Protein AF-A0A8T3YML8-F1 (afdb_monomer)

Organism: NCBI:txid3101447

Sequence (295 aa):
MAIRQKHDAGEDTPKGIPEPSWQNTAQKESSPKIMLALVSLLALTVLVQAFNFTEQGQINSQLERQWGLFSPNGGGGVTGAIDMSGWTENDKMNYEMHGVIPAQAAGSTVNPGANASSAVAGFIDVSPKGIPRIYGAELGVSFDDVSPSDPRKADETIALLSQFDKENSGKFIELEGEKLQRYIKISSQISCEYCCGAESIIFPNGQAACGCAHSYSMRGLAKYLLDRHAGEFTDDQILEEMGKWKTLYFPGALSQKAQVLKGKGIELNYINLASNKYRGIEKGAVGGGAMVGGC

Mean predicted aligned error: 15.61 Å

Foldseek 3Di:
DDDDDDDDDDDDDDDDDDDDPPPDPPPPPDPVVVVVVVVVVVVVVVVVVVVVVVVVVVVVVVVVVVVVVDDDDDDDDDDDDQDCVPPDPVQVVCCVQFVDHDPVSVPPDDPVPDPPPDPVVLLPPQADFFADPPCRVVLVHTSVQQAPVHLPSNQVLLVSLLLCPDPPNVNHFDDDDPLLVLLLVLQLFFDPCSPPNRLGCADSNSHGPDDFSLSSNLSSQSRCCSVPPVVPDDSVRNSQVSLNSVCSQFVFVLSLLQVLCVVVVHDDGSSSSRGSVCPCSSPVPRTGDDTRYGD

pLDDT: mean 80.4, std 19.81, range [34.41, 98.81]

Secondary structure (DSSP, 8-state):
----PPPP----PPP-PPP------------HHHHHHHHHHHHHHHHHHHHHHHHHHHHHHHHHHHHTT---------------TT--HHHHHHHHHH-PPPTTGGGS---TT-----GGGGTTTT---S--TTHHHHHT--GGG-BTTBHHHHHHHHHHHHTTT-GGGS------HHHHHHHHHHHTTB-BTTTT-BSSSB-TTS-BS---HHHHHHHHHHHHHHHH-TTT--HHHHHHHHHHHHHHHSHHHHHHHHHHHHHTT----HHHHHBGGGTTTTTT-----PPPS--

Solvent-accessible surface area (backbone atoms only — not comparable to full-atom values): 17768 Å² total; per-residue (Å²): 141,82,87,82,82,82,82,84,87,79,87,80,78,82,77,82,80,79,82,83,85,74,88,76,78,73,82,74,77,75,54,69,69,57,55,53,53,52,53,52,54,53,53,51,52,51,51,54,54,51,51,58,54,52,57,55,53,51,56,54,54,56,51,54,63,70,56,72,79,73,79,79,92,78,92,78,91,79,93,74,81,83,86,60,88,87,53,52,73,66,42,51,50,43,26,76,75,50,36,49,80,50,76,77,67,78,66,67,78,74,65,95,82,66,85,76,74,61,82,66,78,54,52,69,83,71,51,60,71,52,60,48,91,73,61,13,75,78,73,72,46,44,44,69,43,39,34,84,90,38,40,68,49,18,34,51,53,37,53,58,35,18,25,22,54,36,80,87,56,86,53,45,57,87,67,57,73,70,52,33,53,51,47,35,63,41,40,52,38,31,45,31,67,90,80,79,56,40,72,20,45,28,42,95,85,56,47,74,57,53,89,47,48,65,43,32,16,48,52,4,43,54,42,48,44,46,72,77,33,51,91,78,43,53,67,67,54,51,39,29,53,50,14,42,54,48,32,43,36,34,36,36,59,44,36,48,37,49,53,49,36,52,76,68,72,41,78,89,46,41,46,57,69,37,22,44,93,52,62,70,68,38,67,91,60,91,79,44,46,66,68,37,43,60,129

Radius of gyration: 28.99 Å; Cα contacts (8 Å, |Δi|>4): 318; chains: 1; bounding box: 73×39×117 Å

Structure (mmCIF, N/CA/C/O backbone):
data_AF-A0A8T3YML8-F1
#
_entry.id   AF-A0A8T3YML8-F1
#
loop_
_atom_site.group_PDB
_atom_site.id
_atom_site.type_symbol
_atom_site.label_atom_id
_atom_site.label_alt_id
_atom_site.label_comp_id
_atom_site.label_asym_id
_atom_site.label_entity_id
_atom_site.label_seq_id
_atom_site.pdbx_PDB_ins_code
_atom_site.Cartn_x
_atom_site.Cartn_y
_atom_site.Cartn_z
_atom_site.occupancy
_atom_site.B_iso_or_equiv
_atom_site.auth_seq_id
_atom_site.auth_comp_id
_atom_site.auth_asym_id
_atom_site.auth_atom_id
_atom_site.pdbx_PDB_model_num
ATOM 1 N N . MET A 1 1 ? -4.081 14.520 78.704 1.00 46.28 1 MET A N 1
ATOM 2 C CA . MET A 1 1 ? -5.496 14.731 78.328 1.00 46.28 1 MET A CA 1
ATOM 3 C C . MET A 1 1 ? -5.568 14.805 76.812 1.00 46.28 1 MET A C 1
ATOM 5 O O . MET A 1 1 ? -5.128 15.796 76.254 1.00 46.28 1 MET A O 1
ATOM 9 N N . ALA A 1 2 ? -6.031 13.744 76.154 1.00 46.16 2 ALA A N 1
ATOM 10 C CA . ALA A 1 2 ? -6.257 13.714 74.710 1.00 46.16 2 ALA A CA 1
ATOM 11 C C . ALA A 1 2 ? -7.668 13.162 74.481 1.00 46.16 2 ALA A C 1
ATOM 13 O O . ALA A 1 2 ? -7.991 12.065 74.938 1.00 46.16 2 ALA A O 1
ATOM 14 N N . ILE A 1 3 ? -8.521 13.989 73.881 1.00 51.09 3 ILE A N 1
ATOM 15 C CA . ILE A 1 3 ? -9.953 13.750 73.703 1.00 51.09 3 ILE A CA 1
ATOM 16 C C . ILE A 1 3 ? -10.145 12.941 72.419 1.00 51.09 3 ILE A C 1
ATOM 18 O O . ILE A 1 3 ? -9.736 13.353 71.338 1.00 51.09 3 ILE A O 1
ATOM 22 N N . ARG A 1 4 ? -10.752 11.763 72.568 1.00 50.91 4 ARG A N 1
ATOM 23 C CA . ARG A 1 4 ? -11.071 10.802 71.510 1.00 50.91 4 ARG A CA 1
ATOM 24 C C . ARG A 1 4 ? -12.450 11.151 70.942 1.00 50.91 4 ARG A C 1
ATOM 26 O O . ARG A 1 4 ? -13.452 10.886 71.600 1.00 50.91 4 ARG A O 1
ATOM 33 N N . GLN A 1 5 ? -12.508 11.751 69.753 1.00 59.75 5 GLN A N 1
ATOM 34 C CA . GLN A 1 5 ? -13.762 11.930 69.013 1.00 59.75 5 GLN A CA 1
ATOM 35 C C . GLN A 1 5 ? -14.144 10.619 68.315 1.00 59.75 5 GLN A C 1
ATOM 37 O O . GLN A 1 5 ? -13.368 10.061 67.541 1.00 59.75 5 GLN A O 1
ATOM 42 N N . LYS A 1 6 ? -15.337 10.112 68.640 1.00 58.41 6 LYS A N 1
ATOM 43 C CA . LYS A 1 6 ? -16.024 9.042 67.914 1.00 58.41 6 LYS A CA 1
ATOM 44 C C . LYS A 1 6 ? -16.785 9.682 66.752 1.00 58.41 6 LYS A C 1
ATOM 46 O O . LYS A 1 6 ? -17.520 10.638 66.979 1.00 58.41 6 LYS A O 1
ATOM 51 N N . HIS A 1 7 ? -16.592 9.164 65.545 1.00 56.25 7 HIS A N 1
ATOM 52 C CA . HIS A 1 7 ? -17.449 9.443 64.399 1.00 56.25 7 HIS A CA 1
ATOM 53 C C . HIS A 1 7 ? -18.433 8.284 64.257 1.00 56.25 7 HIS A C 1
ATOM 55 O O . HIS A 1 7 ? -18.016 7.139 64.076 1.00 56.25 7 HIS A O 1
ATOM 61 N N . ASP A 1 8 ? -19.717 8.601 64.391 1.00 59.94 8 ASP A N 1
ATOM 62 C CA . ASP A 1 8 ? -20.827 7.679 64.193 1.00 59.94 8 ASP A CA 1
ATOM 63 C C . ASP A 1 8 ? -21.078 7.477 62.692 1.00 59.94 8 ASP A C 1
ATOM 65 O O . ASP A 1 8 ? -21.135 8.431 61.913 1.00 59.94 8 ASP A O 1
ATOM 69 N N . ALA A 1 9 ? -21.199 6.210 62.300 1.00 53.09 9 ALA A N 1
ATOM 70 C CA . ALA A 1 9 ? -21.585 5.776 60.968 1.00 53.09 9 ALA A CA 1
ATOM 71 C C . ALA A 1 9 ? -23.114 5.850 60.836 1.00 53.09 9 ALA A C 1
ATOM 73 O O . ALA A 1 9 ? -23.832 5.105 61.500 1.00 53.09 9 ALA A O 1
ATOM 74 N N . GLY A 1 10 ? -23.601 6.759 59.990 1.00 53.53 10 GLY A N 1
ATOM 75 C CA . GLY A 1 10 ? -24.982 6.769 59.516 1.00 53.53 10 GLY A CA 1
ATOM 76 C C . GLY A 1 10 ? -25.084 5.974 58.217 1.00 53.53 10 GLY A C 1
ATOM 77 O O . GLY A 1 10 ? -24.555 6.398 57.192 1.00 53.53 10 GLY A O 1
ATOM 78 N N . GLU A 1 11 ? -25.735 4.814 58.273 1.00 53.62 11 GLU A N 1
ATOM 79 C CA . GLU A 1 11 ? -26.178 4.057 57.101 1.00 53.62 11 GLU A CA 1
ATOM 80 C C . GLU A 1 11 ? -27.409 4.742 56.491 1.00 53.62 11 GLU A C 1
ATOM 82 O O . GLU A 1 11 ? -28.534 4.554 56.953 1.00 53.62 11 GLU A O 1
ATOM 87 N N . ASP A 1 12 ? -27.199 5.533 55.439 1.00 61.38 12 ASP A N 1
ATOM 88 C CA . ASP A 1 12 ? -28.271 5.985 54.552 1.00 61.38 12 ASP A CA 1
ATOM 89 C C . ASP A 1 12 ? -28.479 4.938 53.449 1.00 61.38 12 ASP A C 1
ATOM 91 O O . ASP A 1 12 ? -27.741 4.865 52.465 1.00 61.38 12 ASP A O 1
ATOM 95 N N . THR A 1 13 ? -29.502 4.099 53.609 1.00 63.56 13 THR A N 1
ATOM 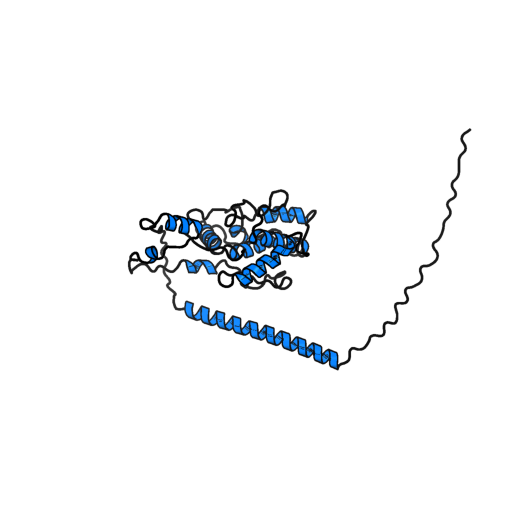96 C CA . THR A 1 13 ? -29.992 3.229 52.535 1.00 63.56 13 THR A CA 1
ATOM 97 C C . THR A 1 13 ? -30.670 4.073 51.445 1.00 63.56 13 THR A C 1
ATOM 99 O O . THR A 1 13 ? -31.651 4.764 51.749 1.00 63.56 13 THR A O 1
ATOM 102 N N . PRO A 1 14 ? -30.224 4.018 50.175 1.00 63.16 14 PRO A N 1
ATOM 103 C CA . PRO A 1 14 ? -30.856 4.763 49.095 1.00 63.16 14 PRO A CA 1
ATOM 104 C C . PRO A 1 14 ? -32.240 4.185 48.773 1.00 63.16 14 PRO A C 1
ATOM 106 O O . PRO A 1 14 ? -32.405 2.995 48.502 1.00 63.16 14 PRO A O 1
ATOM 109 N N . LYS A 1 15 ? -33.250 5.061 48.816 1.00 61.41 15 LYS A N 1
ATOM 110 C CA . LYS A 1 15 ? -34.633 4.771 48.426 1.00 61.41 15 LYS A CA 1
ATOM 111 C C . LYS A 1 15 ? -34.704 4.363 46.950 1.00 61.41 15 LYS A C 1
ATOM 113 O O . LYS A 1 15 ? -34.008 4.924 46.109 1.00 61.41 15 LYS A O 1
ATOM 118 N N . GLY A 1 16 ? -35.575 3.387 46.694 1.00 56.53 16 GLY A N 1
ATOM 119 C CA . GLY A 1 16 ? -35.767 2.660 45.442 1.00 56.53 16 GLY A CA 1
ATOM 120 C C . GLY A 1 16 ? -35.738 3.493 44.161 1.00 56.53 16 GLY A C 1
ATOM 121 O O . GLY A 1 16 ? -36.376 4.539 44.045 1.00 56.53 16 GLY A O 1
ATOM 122 N N . ILE A 1 17 ? -35.018 2.949 43.184 1.00 65.50 17 ILE A N 1
ATOM 123 C CA . ILE A 1 17 ? -35.015 3.381 41.790 1.00 65.50 17 ILE A CA 1
ATOM 124 C C . ILE A 1 17 ? -36.379 2.995 41.185 1.00 65.50 17 ILE A C 1
ATOM 126 O O . ILE A 1 17 ? -36.759 1.827 41.288 1.00 65.50 17 ILE A O 1
ATOM 130 N N . PRO A 1 18 ? -37.135 3.931 40.585 1.00 65.38 18 PRO A N 1
ATOM 131 C CA . PRO A 1 18 ? -38.387 3.607 39.910 1.00 65.38 18 PRO A CA 1
ATOM 132 C C . PRO A 1 18 ? -38.126 2.704 38.698 1.00 65.38 18 PRO A C 1
ATOM 134 O O . PRO A 1 18 ? -37.216 2.961 37.907 1.00 65.38 18 PRO A O 1
ATOM 137 N N . GLU A 1 19 ? -38.926 1.645 38.559 1.00 62.88 19 GLU A N 1
ATOM 138 C CA . GLU A 1 19 ? -38.855 0.735 37.416 1.00 62.88 19 GLU A CA 1
ATOM 139 C C . GLU A 1 19 ? -39.087 1.482 36.088 1.00 62.88 19 GLU A C 1
ATOM 141 O O . GLU A 1 19 ? -39.994 2.316 35.990 1.00 62.88 19 GLU A O 1
ATOM 146 N N . PRO A 1 20 ? -38.296 1.188 35.044 1.00 60.66 20 PRO A N 1
ATOM 147 C CA . PRO A 1 20 ? -38.436 1.838 33.752 1.00 60.66 20 PRO A CA 1
ATOM 148 C C . PRO A 1 20 ? -39.651 1.289 32.980 1.00 60.66 20 PRO A C 1
ATOM 150 O O . PRO A 1 20 ? -39.686 0.136 32.550 1.00 60.66 20 PRO A O 1
ATOM 153 N N . SER A 1 21 ? -40.645 2.150 32.760 1.00 61.44 21 SER A N 1
ATOM 154 C CA . SER A 1 21 ? -41.906 1.877 32.058 1.00 61.44 21 SER A CA 1
ATOM 155 C C . SER A 1 21 ? -41.770 1.842 30.524 1.00 61.44 21 SER A C 1
ATOM 157 O O . SER A 1 21 ? -42.447 2.577 29.808 1.00 61.44 21 SER A O 1
ATOM 159 N N . TRP A 1 22 ? -40.918 0.964 29.985 1.00 57.50 22 TRP A N 1
ATOM 160 C CA . TRP A 1 22 ? -40.744 0.803 28.525 1.00 57.50 22 TRP A CA 1
ATOM 161 C C . TRP A 1 22 ? -41.545 -0.346 27.901 1.00 57.50 22 TRP A C 1
ATOM 163 O O . TRP A 1 22 ? -41.367 -0.664 26.727 1.00 57.50 22 TRP A O 1
ATOM 173 N N . GLN A 1 23 ? -42.462 -0.968 28.637 1.00 55.75 23 GLN A N 1
ATOM 174 C CA . GLN A 1 23 ? -43.404 -1.919 28.051 1.00 55.75 23 GLN A CA 1
ATOM 175 C C . GLN A 1 23 ? -44.624 -1.150 27.545 1.00 55.75 23 GLN A C 1
ATOM 177 O O . GLN A 1 23 ? -45.521 -0.888 28.335 1.00 55.75 23 GLN A O 1
ATOM 182 N N . ASN A 1 24 ? -44.603 -0.712 26.277 1.00 58.41 24 ASN A N 1
ATOM 183 C CA . ASN A 1 24 ? -45.770 -0.510 25.387 1.00 58.41 24 ASN A CA 1
ATOM 184 C C . ASN A 1 24 ? -45.424 0.351 24.154 1.00 58.41 24 ASN A C 1
ATOM 186 O O . ASN A 1 24 ? -46.172 1.249 23.767 1.00 58.41 24 ASN A O 1
ATOM 190 N N . THR A 1 25 ? -44.311 0.084 23.471 1.00 62.16 25 THR A N 1
ATOM 191 C CA . THR A 1 25 ? -44.188 0.487 22.064 1.00 62.16 25 THR A CA 1
ATOM 192 C C . THR A 1 25 ? -44.882 -0.570 21.217 1.00 62.16 25 THR A C 1
ATOM 194 O O . THR A 1 25 ? -44.307 -1.596 20.862 1.00 62.16 25 THR A O 1
ATOM 197 N N . ALA A 1 26 ? -46.166 -0.330 20.944 1.00 58.19 26 ALA A N 1
ATOM 198 C CA . ALA A 1 26 ? -46.958 -1.105 20.002 1.00 58.19 26 ALA A CA 1
ATOM 199 C C . ALA A 1 26 ? -46.146 -1.330 18.717 1.00 58.19 26 ALA A C 1
ATOM 201 O O . ALA A 1 26 ? -45.753 -0.369 18.049 1.00 58.19 26 ALA A O 1
ATOM 202 N N . GLN A 1 27 ? -45.869 -2.598 18.400 1.00 58.81 27 GLN A N 1
ATOM 203 C CA . GLN A 1 27 ? -45.257 -2.990 17.139 1.00 58.81 27 GLN A CA 1
ATOM 204 C C . GLN A 1 27 ? -46.173 -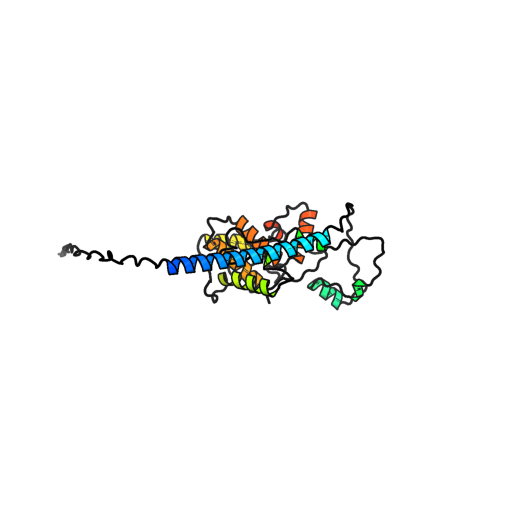2.513 16.016 1.00 58.81 27 GLN A C 1
ATOM 206 O O . GLN A 1 27 ? -47.224 -3.089 15.747 1.00 58.81 27 GLN A O 1
ATOM 211 N N . LYS A 1 28 ? -45.799 -1.394 15.397 1.00 64.31 28 LYS A N 1
ATOM 212 C CA . LYS A 1 28 ? -46.485 -0.850 14.236 1.00 64.31 28 LYS A CA 1
ATOM 213 C C . LYS A 1 28 ? -46.216 -1.813 13.089 1.00 64.31 28 LYS A C 1
ATOM 215 O O . LYS A 1 28 ? -45.158 -1.742 12.468 1.00 64.31 28 LYS A O 1
ATOM 220 N N . GLU A 1 29 ? -47.143 -2.742 12.872 1.00 68.25 29 GLU A N 1
ATOM 221 C CA . GLU A 1 29 ? -47.089 -3.697 11.771 1.00 68.25 29 GLU A CA 1
ATOM 222 C C . GLU A 1 29 ? -46.838 -2.927 10.473 1.00 68.25 29 GLU A C 1
ATOM 224 O O . GLU A 1 29 ? -47.630 -2.082 10.040 1.00 68.25 29 GLU A O 1
ATOM 229 N N . SER A 1 30 ? -45.665 -3.149 9.887 1.00 69.69 30 SER A N 1
ATOM 230 C CA . SER A 1 30 ? -45.297 -2.535 8.623 1.00 69.69 30 SER A CA 1
ATOM 231 C C . SER A 1 30 ? -46.286 -3.007 7.561 1.00 69.69 30 SER A C 1
ATOM 233 O O . SER A 1 30 ? -46.433 -4.209 7.342 1.00 69.69 30 SER A O 1
ATOM 235 N N . SER A 1 31 ? -46.961 -2.061 6.907 1.00 80.12 31 SER A N 1
ATOM 236 C CA . SER A 1 31 ? -47.961 -2.360 5.881 1.00 80.12 31 SER A CA 1
ATOM 237 C C . SER A 1 31 ? -47.371 -3.297 4.818 1.00 80.12 31 SER A C 1
ATOM 239 O O . SER A 1 31 ? -46.262 -3.031 4.342 1.00 80.12 31 SER A O 1
ATOM 241 N N . PRO A 1 32 ? -48.096 -4.343 4.375 1.00 86.50 32 PRO A N 1
ATOM 242 C CA . PRO A 1 32 ? -47.604 -5.291 3.370 1.00 86.50 32 PRO A CA 1
ATOM 243 C C . PRO A 1 32 ? -47.172 -4.606 2.063 1.00 86.50 32 PRO A C 1
ATOM 245 O O . PRO A 1 32 ? -46.310 -5.112 1.350 1.00 86.50 32 PRO A O 1
ATOM 248 N N . LYS A 1 33 ? -47.695 -3.404 1.777 1.00 86.44 33 LYS A N 1
ATOM 249 C CA . LYS A 1 33 ? -47.279 -2.579 0.634 1.00 86.44 33 LYS A CA 1
ATOM 250 C C . LYS A 1 33 ? -45.844 -2.050 0.761 1.00 86.44 33 LYS A C 1
ATOM 252 O O . LYS A 1 33 ? -45.144 -1.963 -0.241 1.00 86.44 33 LYS A O 1
ATOM 257 N N . ILE A 1 34 ? -45.402 -1.719 1.977 1.00 86.06 34 ILE A N 1
ATOM 258 C CA . ILE A 1 34 ? -44.042 -1.221 2.243 1.00 86.06 34 ILE A CA 1
ATOM 259 C C . ILE A 1 34 ? -43.034 -2.365 2.105 1.00 86.06 34 ILE A C 1
ATOM 261 O O . ILE A 1 34 ? -42.009 -2.197 1.452 1.00 86.06 34 ILE A O 1
ATOM 265 N N . MET A 1 35 ? -43.361 -3.548 2.633 1.00 83.31 35 MET A N 1
ATOM 266 C CA . MET A 1 35 ? -42.539 -4.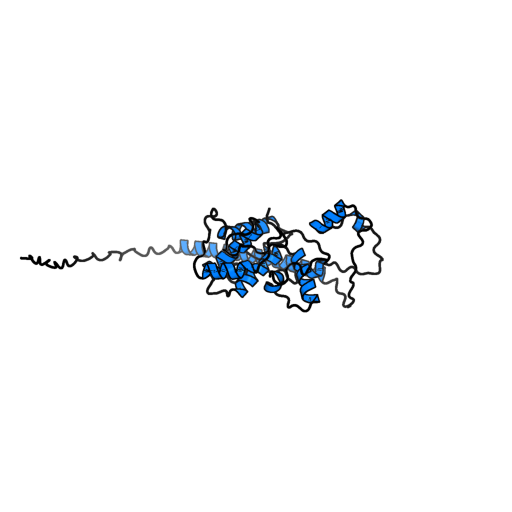750 2.451 1.00 83.31 35 MET A CA 1
ATOM 267 C C . MET A 1 35 ? -42.377 -5.114 0.969 1.00 83.31 35 MET A C 1
ATOM 269 O O . MET A 1 35 ? -41.262 -5.363 0.520 1.00 83.31 35 MET A O 1
ATOM 273 N N . LEU A 1 36 ? -43.459 -5.071 0.182 1.00 91.81 36 LEU A N 1
ATOM 274 C CA . LEU A 1 36 ? -43.395 -5.378 -1.251 1.00 91.81 36 LEU A CA 1
ATOM 275 C C . LEU A 1 36 ? -42.507 -4.385 -2.024 1.00 91.81 36 LEU A C 1
ATOM 277 O O . LEU A 1 36 ? -41.750 -4.787 -2.910 1.00 91.81 36 LEU A O 1
ATOM 281 N N . ALA A 1 37 ? -42.569 -3.096 -1.674 1.00 91.31 37 ALA A N 1
ATOM 282 C CA . ALA A 1 37 ? -41.738 -2.061 -2.283 1.00 91.31 37 ALA A CA 1
ATOM 283 C C . ALA A 1 37 ? -40.248 -2.252 -1.955 1.00 91.31 37 ALA A C 1
ATOM 285 O O . ALA A 1 37 ? -39.409 -2.148 -2.848 1.00 91.31 37 ALA A O 1
ATOM 286 N N . LEU A 1 38 ? -39.921 -2.596 -0.704 1.00 89.00 38 LEU A N 1
ATOM 287 C CA . LEU A 1 38 ? -38.541 -2.857 -0.285 1.00 89.00 38 LEU A CA 1
ATOM 288 C C . LEU A 1 38 ? -37.959 -4.102 -0.964 1.00 89.00 38 LEU A C 1
ATOM 290 O O . LEU A 1 38 ? -36.839 -4.050 -1.465 1.00 89.00 38 LEU A O 1
ATOM 294 N N . VAL A 1 39 ? -38.731 -5.189 -1.059 1.00 93.19 39 VAL A N 1
ATOM 295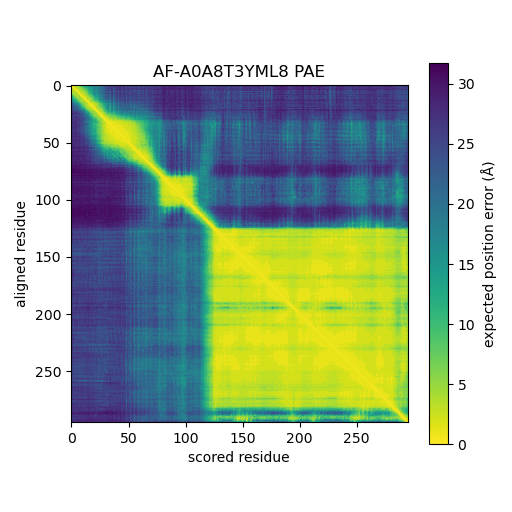 C CA . VAL A 1 39 ? -38.306 -6.410 -1.767 1.00 93.19 39 VAL A CA 1
ATOM 296 C C . VAL A 1 39 ? -38.082 -6.134 -3.256 1.00 93.19 39 VAL A C 1
ATOM 298 O O . VAL A 1 39 ? -37.089 -6.586 -3.821 1.00 93.19 39 VAL A O 1
ATOM 301 N N . SER A 1 40 ? -38.960 -5.346 -3.884 1.00 93.31 40 SER A N 1
ATOM 302 C CA . SER A 1 40 ? -38.825 -4.983 -5.302 1.00 93.31 40 SER A CA 1
ATOM 303 C C . SER A 1 40 ? -37.580 -4.132 -5.559 1.00 93.31 40 SER A C 1
ATOM 305 O O . SER A 1 40 ? -36.865 -4.368 -6.531 1.00 93.31 40 SER A O 1
ATOM 307 N N . LEU A 1 41 ? -37.285 -3.174 -4.673 1.00 93.75 41 LEU A N 1
ATOM 308 C CA . LEU A 1 41 ? -36.091 -2.334 -4.773 1.00 93.75 41 LEU A CA 1
ATOM 309 C C . LEU A 1 41 ? -34.811 -3.170 -4.639 1.00 93.75 41 LEU A C 1
ATOM 311 O O . LEU A 1 41 ? -33.883 -3.005 -5.427 1.00 93.75 41 LEU A O 1
ATOM 315 N N . LEU A 1 42 ? -34.791 -4.105 -3.686 1.00 92.75 42 LEU A N 1
ATOM 316 C CA . LEU A 1 42 ? -33.638 -4.964 -3.425 1.00 92.75 42 LEU A CA 1
ATOM 317 C C . LEU A 1 42 ? -33.384 -5.952 -4.578 1.00 92.75 42 LEU A C 1
ATOM 319 O O . LEU A 1 42 ? -32.240 -6.176 -4.974 1.00 92.75 42 LEU A O 1
ATOM 323 N N . ALA A 1 43 ? -34.449 -6.486 -5.186 1.00 94.12 43 ALA A N 1
ATOM 324 C CA . ALA A 1 43 ? -34.343 -7.303 -6.393 1.00 94.12 43 ALA A CA 1
ATOM 325 C C . ALA A 1 43 ? -33.770 -6.504 -7.576 1.00 94.12 43 ALA A C 1
ATOM 327 O O . ALA A 1 43 ? -32.921 -7.011 -8.310 1.00 94.12 43 ALA A O 1
ATOM 328 N N . LEU A 1 44 ? -34.177 -5.238 -7.732 1.00 93.56 44 LEU A N 1
ATOM 329 C CA . LEU A 1 44 ? -33.657 -4.368 -8.787 1.00 93.56 44 LEU A CA 1
ATOM 330 C C . LEU A 1 44 ? -32.156 -4.093 -8.608 1.00 93.56 44 LEU A C 1
ATOM 332 O O . LEU A 1 44 ? -31.405 -4.149 -9.579 1.00 93.56 44 LEU A O 1
ATOM 336 N N . THR A 1 45 ? -31.699 -3.852 -7.374 1.00 86.88 45 THR A N 1
ATOM 337 C CA . THR A 1 45 ? -30.272 -3.620 -7.099 1.00 86.88 45 THR A CA 1
ATOM 338 C C . THR A 1 45 ? -29.417 -4.852 -7.388 1.00 86.88 45 THR A C 1
ATOM 340 O O . THR A 1 45 ? -28.348 -4.719 -7.981 1.00 86.88 45 THR A O 1
ATOM 343 N N . VAL A 1 46 ? -29.907 -6.053 -7.054 1.00 89.75 46 VAL A N 1
ATOM 344 C CA . VAL A 1 46 ? -29.205 -7.312 -7.360 1.00 89.75 46 VAL A CA 1
ATOM 345 C C . VAL A 1 46 ? -29.118 -7.539 -8.871 1.00 89.75 46 VAL A C 1
ATOM 347 O O . VAL A 1 46 ? -28.069 -7.943 -9.368 1.00 89.75 46 VAL A O 1
ATOM 350 N N . LEU A 1 47 ? -30.178 -7.225 -9.625 1.00 87.69 47 LEU A N 1
ATOM 351 C CA . LEU A 1 47 ? -30.170 -7.338 -11.088 1.00 87.69 47 LEU A CA 1
ATOM 352 C C . LEU A 1 47 ? -29.173 -6.375 -11.748 1.00 87.69 47 LEU A C 1
ATOM 354 O O . LEU A 1 47 ? -28.469 -6.777 -12.672 1.00 87.69 47 LEU A O 1
ATOM 358 N N . VAL A 1 48 ? -29.057 -5.137 -11.257 1.00 88.81 48 VAL A N 1
ATOM 359 C CA . VAL A 1 48 ? -28.064 -4.168 -11.759 1.00 88.81 48 VAL A CA 1
ATOM 360 C C . VAL A 1 48 ? -26.633 -4.630 -11.458 1.00 88.81 48 VAL A C 1
ATOM 362 O O . VAL A 1 48 ? -25.767 -4.559 -12.330 1.00 88.81 48 VAL A O 1
ATOM 365 N N . GLN A 1 49 ? -26.378 -5.155 -10.256 1.00 78.25 49 GLN A N 1
ATOM 366 C CA . GLN A 1 49 ? -25.068 -5.710 -9.897 1.00 78.25 49 GLN A CA 1
ATOM 367 C C . GLN A 1 49 ? -24.710 -6.937 -10.748 1.00 78.25 49 GLN A C 1
ATOM 369 O O . GLN A 1 49 ? -23.580 -7.038 -11.224 1.00 78.25 49 GLN A O 1
ATOM 374 N N . ALA A 1 50 ? -25.672 -7.832 -10.996 1.00 77.25 50 ALA A N 1
ATOM 375 C CA . ALA A 1 50 ? -25.474 -9.001 -11.847 1.00 77.25 50 ALA A CA 1
ATOM 376 C C . ALA A 1 50 ? -25.166 -8.611 -13.302 1.00 77.25 50 ALA A C 1
ATOM 378 O O . ALA A 1 50 ? -24.253 -9.180 -13.897 1.00 77.25 50 ALA A O 1
ATOM 379 N N . PHE A 1 51 ? -25.868 -7.609 -13.849 1.00 80.44 51 PHE A N 1
ATOM 380 C CA . PHE A 1 51 ? -25.635 -7.123 -15.211 1.00 80.44 51 PHE A CA 1
ATOM 381 C C . PHE A 1 51 ? -24.219 -6.547 -15.386 1.00 80.44 51 PHE A C 1
ATOM 383 O O . PHE A 1 51 ? -23.510 -6.943 -16.314 1.00 80.44 51 PHE A O 1
ATOM 390 N N . ASN A 1 52 ? -23.769 -5.707 -14.443 1.00 68.19 52 ASN A N 1
ATOM 391 C CA . ASN A 1 52 ? -22.408 -5.153 -14.444 1.00 68.19 52 ASN A CA 1
ATOM 392 C C . ASN A 1 52 ? -21.325 -6.247 -14.385 1.00 68.19 52 ASN A C 1
ATOM 394 O O . ASN A 1 52 ? -20.274 -6.111 -15.010 1.00 68.19 52 ASN A O 1
ATOM 398 N N . PHE A 1 53 ? -21.580 -7.353 -13.678 1.00 67.62 53 PHE A N 1
ATOM 399 C CA . PHE A 1 53 ? -20.638 -8.471 -13.587 1.00 67.62 53 PHE A CA 1
ATOM 400 C C . PHE A 1 53 ? -20.536 -9.261 -14.906 1.00 67.62 53 PHE A C 1
ATOM 402 O O . PHE A 1 53 ? -19.448 -9.686 -15.302 1.00 67.62 53 PHE A O 1
ATOM 409 N N . THR A 1 54 ? -21.650 -9.427 -15.630 1.00 66.94 54 THR A N 1
ATOM 410 C CA . THR A 1 54 ? -21.661 -10.116 -16.934 1.00 66.94 54 THR A CA 1
ATOM 411 C C . THR A 1 54 ? -20.967 -9.340 -18.052 1.00 66.94 54 THR A C 1
ATOM 413 O O . THR A 1 54 ? -20.280 -9.967 -18.861 1.00 66.94 54 THR A O 1
ATOM 416 N N . GLU A 1 55 ? -21.075 -8.006 -18.100 1.00 60.69 55 GLU A N 1
ATOM 417 C CA . GLU A 1 55 ? -20.358 -7.219 -19.119 1.00 60.69 55 GLU A CA 1
ATOM 418 C C . GLU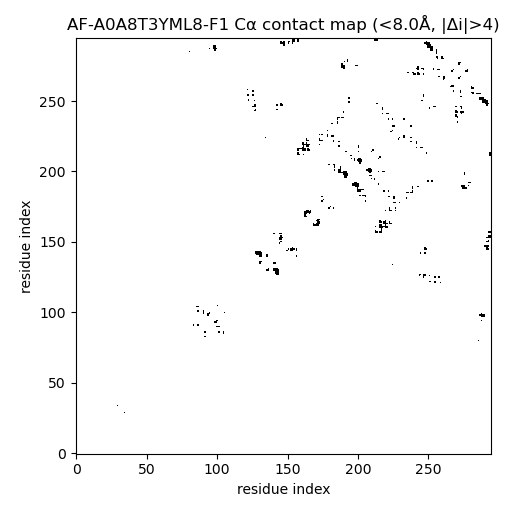 A 1 55 ? -18.836 -7.257 -18.910 1.00 60.69 55 GLU A C 1
ATOM 420 O O . GLU A 1 55 ? -18.086 -7.438 -19.872 1.00 60.69 55 GLU A O 1
ATOM 425 N N . GLN A 1 56 ? -18.359 -7.204 -17.660 1.00 54.94 56 GLN A N 1
ATOM 426 C CA . GLN A 1 56 ? -16.923 -7.323 -17.376 1.00 54.94 56 GLN A CA 1
ATOM 427 C C . GLN A 1 56 ? -16.357 -8.706 -17.739 1.00 54.94 56 GLN A C 1
ATOM 429 O O . GLN A 1 56 ? -15.248 -8.804 -18.271 1.00 54.94 56 GLN A O 1
ATOM 434 N N . GLY A 1 57 ? -17.130 -9.779 -17.537 1.00 53.12 57 GLY A N 1
ATOM 435 C CA . GLY A 1 57 ? -16.728 -11.131 -17.937 1.00 53.12 57 GLY A CA 1
ATOM 436 C C . GLY A 1 57 ? -16.560 -11.299 -19.454 1.00 53.12 57 GLY A C 1
ATOM 437 O O . GLY A 1 57 ? -15.640 -11.984 -19.908 1.00 53.12 57 GLY A O 1
ATOM 438 N N . GLN A 1 58 ? -17.405 -10.644 -20.259 1.00 56.91 58 GLN A N 1
ATOM 439 C CA . GLN A 1 58 ? -17.316 -10.730 -21.720 1.00 56.91 58 GLN A CA 1
ATOM 440 C C . GLN A 1 58 ? -16.116 -9.958 -22.282 1.00 56.91 58 GLN A C 1
ATOM 442 O O . GLN A 1 58 ? -15.434 -10.487 -23.165 1.00 56.91 58 GLN A O 1
ATOM 447 N N . ILE A 1 59 ? -15.803 -8.779 -21.730 1.00 55.75 59 ILE A N 1
ATOM 448 C CA . ILE A 1 59 ? -14.625 -7.982 -22.117 1.00 55.75 59 ILE A CA 1
ATOM 449 C C . ILE A 1 59 ? -13.330 -8.764 -21.853 1.00 55.75 59 ILE A C 1
ATOM 451 O O . ILE A 1 59 ? -12.479 -8.859 -22.740 1.00 55.75 59 ILE A O 1
ATOM 455 N N . ASN A 1 60 ? -13.216 -9.423 -20.695 1.00 47.19 60 ASN A N 1
ATOM 456 C CA . ASN A 1 60 ? -12.041 -10.236 -20.365 1.00 47.19 60 ASN A CA 1
ATOM 457 C C . ASN A 1 60 ? -11.882 -11.445 -21.302 1.00 47.19 60 ASN A C 1
ATOM 459 O O . ASN A 1 60 ? -10.779 -11.734 -21.762 1.00 47.19 60 ASN A O 1
ATOM 463 N N . SER A 1 61 ? -12.986 -12.102 -21.676 1.00 50.28 61 SER A N 1
ATOM 464 C CA . SER A 1 61 ? -12.938 -13.264 -22.576 1.00 50.28 61 SER A CA 1
ATOM 465 C C . SER A 1 61 ? -12.562 -12.921 -24.027 1.00 50.28 61 SER A C 1
ATOM 467 O O . SER A 1 61 ? -11.971 -13.749 -24.724 1.00 50.28 61 SER A O 1
ATOM 469 N N . GLN A 1 62 ? -12.889 -11.714 -24.508 1.00 48.81 62 GLN A N 1
ATOM 470 C CA . GLN A 1 62 ? -12.453 -11.258 -25.833 1.00 48.81 62 GLN A CA 1
ATOM 471 C C . GLN A 1 62 ? -10.985 -10.834 -25.834 1.00 48.81 62 GLN A C 1
ATOM 473 O O . GLN A 1 62 ? -10.287 -11.090 -26.817 1.00 48.81 62 GLN A O 1
ATOM 478 N N . LEU A 1 63 ? -10.505 -10.283 -24.715 1.00 48.22 63 LEU A N 1
ATOM 479 C CA . LEU A 1 63 ? -9.092 -9.993 -24.521 1.00 48.22 63 LEU A CA 1
ATOM 480 C C . LEU A 1 63 ? -8.277 -11.296 -24.562 1.00 48.22 63 LEU A C 1
ATOM 482 O O . LEU A 1 63 ? -7.376 -11.416 -25.382 1.00 48.22 63 LEU A O 1
ATOM 486 N N . GLU A 1 64 ? -8.655 -12.331 -23.805 1.00 48.94 64 GLU A N 1
ATOM 487 C CA . GLU A 1 64 ? -7.942 -13.623 -23.799 1.00 48.94 64 GLU A CA 1
ATOM 488 C C . GLU A 1 64 ? -7.896 -14.313 -25.178 1.00 48.94 64 GLU A C 1
ATOM 490 O O . GLU A 1 64 ? -6.885 -14.921 -25.542 1.00 48.94 64 GLU A O 1
ATOM 495 N N . ARG A 1 65 ? -8.944 -14.172 -26.002 1.00 48.19 65 ARG A N 1
ATOM 496 C CA . ARG A 1 65 ? -8.973 -14.743 -27.363 1.00 48.19 65 ARG A CA 1
ATOM 497 C C . ARG A 1 65 ? -8.047 -14.036 -28.351 1.00 48.19 65 ARG A C 1
ATOM 499 O O . ARG A 1 65 ? -7.596 -14.681 -29.294 1.00 48.19 65 ARG A O 1
ATOM 506 N N . GLN A 1 66 ? -7.729 -12.757 -28.149 1.00 43.69 66 GLN A N 1
ATOM 507 C CA . GLN A 1 66 ? -6.718 -12.073 -28.963 1.00 43.69 66 GLN A CA 1
ATOM 508 C C . GLN A 1 66 ? -5.282 -12.494 -28.605 1.00 43.69 66 GLN A C 1
ATOM 510 O O . GLN A 1 66 ? -4.404 -12.416 -29.462 1.00 43.69 66 GLN A O 1
ATOM 515 N N . TRP A 1 67 ? -5.041 -13.002 -27.391 1.00 40.84 67 TRP A N 1
ATOM 516 C CA . TRP A 1 67 ? -3.706 -13.412 -26.932 1.00 40.84 67 TRP A CA 1
ATOM 517 C C . TRP A 1 67 ? -3.366 -14.889 -27.204 1.00 40.84 67 TRP A C 1
ATOM 519 O O . TRP A 1 67 ? -2.191 -15.232 -27.327 1.00 40.84 67 TRP A O 1
ATOM 529 N N . GLY A 1 68 ? -4.362 -15.762 -27.395 1.00 36.06 68 GLY A N 1
ATOM 530 C CA . GLY A 1 68 ? -4.162 -17.196 -27.677 1.00 36.06 68 GLY A CA 1
ATOM 531 C C . GLY A 1 68 ? -3.516 -17.548 -29.031 1.00 36.06 68 GLY A C 1
ATOM 532 O O . GLY A 1 68 ? -3.271 -18.722 -29.297 1.00 36.06 68 GLY A O 1
ATOM 533 N N . LEU A 1 69 ? -3.228 -16.564 -29.890 1.00 36.41 69 LEU A N 1
ATOM 534 C CA . LEU A 1 69 ? -2.580 -16.754 -31.198 1.00 36.41 69 LEU A CA 1
ATOM 535 C C . LEU A 1 69 ? -1.04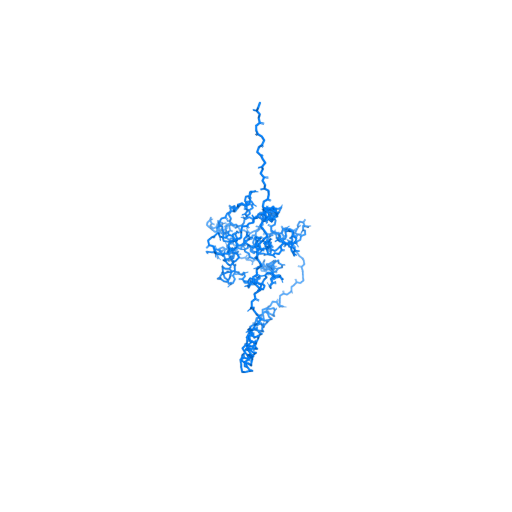5 -16.629 -31.168 1.00 36.41 69 LEU A C 1
ATOM 537 O O . LEU A 1 69 ? -0.402 -16.858 -32.191 1.00 36.41 69 LEU A O 1
ATOM 541 N N . PHE A 1 70 ? -0.443 -16.330 -30.013 1.00 38.78 70 PHE A N 1
ATOM 542 C CA . PHE A 1 70 ? 1.010 -16.204 -29.863 1.00 38.78 70 PHE A CA 1
ATOM 543 C C . PHE A 1 70 ? 1.537 -17.159 -28.793 1.00 38.78 70 PHE A C 1
ATOM 545 O O . PHE A 1 70 ? 1.881 -16.759 -27.685 1.00 38.78 70 PHE A O 1
ATOM 552 N N . SER A 1 71 ? 1.623 -18.443 -29.131 1.00 43.69 71 SER A N 1
ATOM 553 C CA . SER A 1 71 ? 2.417 -19.395 -28.356 1.00 43.69 71 SER A CA 1
ATOM 554 C C . SER A 1 71 ? 3.614 -19.849 -29.183 1.00 43.69 71 SER A C 1
ATOM 556 O O . SER A 1 71 ? 3.423 -20.455 -30.240 1.00 43.69 71 SER A O 1
ATOM 558 N N . PRO A 1 72 ? 4.845 -19.610 -28.702 1.00 47.72 72 PRO A N 1
ATOM 559 C CA . PRO A 1 72 ? 5.944 -20.478 -29.062 1.00 47.72 72 PRO A CA 1
ATOM 560 C C . PRO A 1 72 ? 6.612 -21.051 -27.813 1.00 47.72 72 PRO A C 1
ATOM 562 O O . PRO A 1 72 ? 7.187 -20.367 -26.970 1.00 47.72 72 PRO A O 1
ATOM 565 N N . ASN A 1 73 ? 6.549 -22.371 -27.758 1.00 42.94 73 ASN A N 1
ATOM 566 C CA . ASN A 1 73 ? 7.453 -23.236 -27.031 1.00 42.94 73 ASN A CA 1
ATOM 567 C C . ASN A 1 73 ? 8.889 -23.023 -27.564 1.00 42.94 73 ASN A C 1
ATOM 569 O O . ASN A 1 73 ? 9.117 -23.186 -28.762 1.00 42.94 73 ASN A O 1
ATOM 573 N N . GLY A 1 74 ? 9.852 -22.659 -26.710 1.00 36.38 74 GLY A N 1
ATOM 574 C CA . GLY A 1 74 ? 11.260 -22.546 -27.112 1.00 36.38 74 GLY A CA 1
ATOM 575 C C . GLY A 1 74 ? 12.127 -21.780 -26.115 1.00 36.38 74 GLY A C 1
ATOM 576 O O . GLY A 1 74 ? 12.117 -20.555 -26.086 1.00 36.38 74 GLY A O 1
ATOM 577 N N . GLY A 1 75 ? 12.888 -22.507 -25.294 1.00 37.41 75 GLY A N 1
ATOM 578 C CA . GLY A 1 75 ? 13.844 -21.937 -24.346 1.00 37.41 75 GLY A CA 1
ATOM 579 C C . GLY A 1 75 ? 15.080 -21.339 -25.026 1.00 37.41 75 GLY A C 1
ATOM 580 O O . GLY A 1 75 ? 15.686 -21.962 -25.894 1.00 37.41 75 GLY A O 1
ATOM 581 N N . GLY A 1 76 ? 15.479 -20.149 -24.580 1.00 34.41 76 GLY A N 1
ATOM 582 C CA . GLY A 1 76 ? 16.733 -19.495 -24.950 1.00 34.41 76 GLY A CA 1
ATOM 583 C C . GLY A 1 76 ? 16.883 -18.176 -24.196 1.00 34.41 76 GLY A C 1
ATOM 584 O O . GLY A 1 76 ? 16.208 -17.203 -24.511 1.00 34.41 76 GLY A O 1
ATOM 585 N N . GLY A 1 77 ? 17.724 -18.156 -23.160 1.00 42.25 77 GLY A N 1
ATOM 586 C CA . GLY A 1 77 ? 18.011 -16.951 -22.381 1.00 42.25 77 GLY A CA 1
ATOM 587 C C . GLY A 1 77 ? 18.825 -15.945 -23.193 1.00 42.25 77 GLY A C 1
ATOM 588 O O . GLY A 1 77 ? 19.894 -16.285 -23.696 1.00 42.25 77 GLY A O 1
ATOM 589 N N . VAL A 1 78 ? 18.335 -14.708 -23.299 1.00 38.50 78 VAL A N 1
ATOM 590 C CA . VAL A 1 78 ? 19.046 -13.591 -23.933 1.00 38.50 78 VAL A CA 1
ATOM 591 C C . VAL A 1 78 ? 19.220 -12.478 -22.903 1.00 38.50 78 VAL A C 1
ATOM 593 O O . VAL A 1 78 ? 18.270 -11.798 -22.531 1.00 38.50 78 VAL A O 1
ATOM 596 N N . THR A 1 79 ? 20.451 -12.299 -22.434 1.00 42.44 79 THR A N 1
ATOM 597 C CA . THR A 1 79 ? 20.898 -11.137 -21.658 1.00 42.44 79 THR A CA 1
ATOM 598 C C . THR A 1 79 ? 21.496 -10.120 -22.632 1.00 42.44 79 THR A C 1
ATOM 600 O O . THR A 1 79 ? 22.683 -10.193 -22.943 1.00 42.44 79 THR A O 1
ATOM 603 N N . GLY A 1 80 ? 20.682 -9.213 -23.173 1.00 52.50 80 GLY A N 1
ATOM 604 C CA . GLY A 1 80 ? 21.144 -8.128 -24.045 1.00 52.50 80 GLY A CA 1
ATOM 605 C C . GLY A 1 80 ? 20.908 -6.773 -23.388 1.00 52.50 80 GLY A C 1
ATOM 606 O O . GLY A 1 80 ? 19.762 -6.418 -23.129 1.00 52.50 80 GLY A O 1
ATOM 607 N N . ALA A 1 81 ? 21.975 -6.025 -23.103 1.00 61.28 81 ALA A N 1
ATOM 608 C CA . ALA A 1 81 ? 21.869 -4.627 -22.693 1.00 61.28 81 ALA A CA 1
ATOM 609 C C . ALA A 1 81 ? 21.368 -3.769 -23.871 1.00 61.28 81 ALA A C 1
ATOM 611 O O . ALA A 1 81 ? 21.749 -4.014 -25.016 1.00 61.28 81 ALA A O 1
ATOM 612 N N . ILE A 1 82 ? 20.517 -2.777 -23.594 1.00 73.31 82 ILE A N 1
ATOM 613 C CA . ILE A 1 82 ? 20.017 -1.836 -24.608 1.00 73.31 82 ILE A CA 1
ATOM 614 C C . ILE A 1 82 ? 21.170 -0.933 -25.057 1.00 73.31 82 ILE A C 1
ATOM 616 O O . ILE A 1 82 ? 21.834 -0.310 -24.228 1.00 73.31 82 ILE A O 1
ATOM 620 N N . ASP A 1 83 ? 21.402 -0.855 -26.368 1.00 81.69 83 ASP A N 1
ATOM 621 C CA . ASP A 1 83 ? 22.378 0.062 -26.955 1.00 81.69 83 ASP A CA 1
ATOM 622 C C . ASP A 1 83 ? 21.849 1.506 -26.912 1.00 81.69 83 ASP A C 1
ATOM 624 O O . ASP A 1 83 ? 20.919 1.875 -27.631 1.00 81.69 83 ASP A O 1
ATOM 628 N N . MET A 1 84 ? 22.449 2.321 -26.042 1.00 86.19 84 MET A N 1
ATOM 629 C CA . MET A 1 84 ? 22.127 3.742 -25.857 1.00 86.19 84 MET A CA 1
ATOM 630 C C . MET A 1 84 ? 23.117 4.672 -26.575 1.00 86.19 84 MET A C 1
ATOM 632 O O . MET A 1 84 ? 23.116 5.881 -26.337 1.00 86.19 84 MET A O 1
ATOM 636 N N . SER A 1 85 ? 23.992 4.141 -27.437 1.00 85.50 85 SER A N 1
ATOM 637 C CA . SER A 1 85 ? 25.045 4.929 -28.094 1.00 85.50 85 SER A CA 1
ATOM 638 C C . SER A 1 85 ? 24.504 6.045 -29.001 1.00 85.50 85 SER A C 1
ATOM 640 O O . SER A 1 85 ? 25.184 7.051 -29.195 1.00 85.50 85 SER A O 1
ATOM 642 N N . GLY A 1 86 ? 23.266 5.919 -29.493 1.00 84.94 86 GLY A N 1
ATOM 643 C CA . GLY A 1 86 ? 22.582 6.931 -30.311 1.00 84.94 86 GLY A CA 1
ATOM 644 C C . GLY A 1 86 ? 21.642 7.873 -29.551 1.00 84.94 86 GLY A C 1
ATOM 645 O O . GLY A 1 86 ? 20.915 8.637 -30.181 1.00 84.94 86 GLY A O 1
ATOM 646 N N . TRP A 1 87 ? 21.584 7.789 -28.222 1.00 91.12 87 TRP A N 1
ATOM 647 C CA . TRP A 1 87 ? 20.605 8.528 -27.426 1.00 91.12 87 TRP A CA 1
ATOM 648 C C . TRP A 1 87 ? 21.160 9.878 -26.995 1.00 91.12 87 TRP A C 1
ATOM 650 O O . TRP A 1 87 ? 22.337 9.994 -26.638 1.00 91.12 87 TRP A O 1
ATOM 660 N N . THR A 1 88 ? 20.303 10.900 -26.981 1.00 92.56 88 THR A N 1
ATOM 661 C CA . THR A 1 88 ? 20.672 12.174 -26.359 1.00 92.56 88 THR A CA 1
ATOM 662 C C . THR A 1 88 ? 20.808 11.989 -24.846 1.00 92.56 88 THR A C 1
ATOM 664 O O . THR A 1 88 ? 20.218 11.077 -24.269 1.00 92.56 88 THR A O 1
ATOM 667 N N . GLU A 1 89 ? 21.551 12.865 -24.168 1.00 85.94 89 GLU A N 1
ATOM 668 C CA . GLU A 1 89 ? 21.631 12.825 -22.697 1.00 85.94 89 GLU A CA 1
ATOM 669 C C . GLU A 1 89 ? 20.250 12.974 -22.044 1.00 85.94 89 GLU A C 1
ATOM 671 O O . GLU A 1 89 ? 19.968 12.343 -21.031 1.00 85.94 89 GLU A O 1
ATOM 676 N N . ASN A 1 90 ? 19.344 13.734 -22.669 1.00 81.56 90 ASN A N 1
ATOM 677 C CA . ASN A 1 90 ? 17.966 13.838 -22.201 1.00 81.56 90 ASN A CA 1
ATOM 678 C C . ASN A 1 90 ? 17.196 12.519 -22.359 1.00 81.56 90 ASN A C 1
ATOM 680 O O . ASN A 1 90 ? 16.407 12.183 -21.488 1.00 81.56 90 ASN A O 1
ATOM 684 N N . ASP A 1 91 ? 17.439 11.750 -23.421 1.00 86.06 91 ASP A N 1
ATOM 685 C CA . ASP A 1 91 ? 16.817 10.434 -23.602 1.00 86.06 91 ASP A CA 1
ATOM 686 C C . ASP A 1 91 ? 17.347 9.411 -22.600 1.00 86.06 91 ASP A C 1
ATOM 688 O O . ASP A 1 91 ? 16.571 8.633 -22.054 1.00 86.06 91 ASP A O 1
ATOM 692 N N . LYS A 1 92 ? 18.657 9.435 -22.324 1.00 84.25 92 LYS A N 1
ATOM 693 C CA . LYS A 1 92 ? 19.273 8.584 -21.298 1.00 84.25 92 LYS A CA 1
ATOM 694 C C . LYS A 1 92 ? 18.719 8.918 -19.919 1.00 84.25 92 LYS A C 1
ATOM 696 O O . LYS A 1 92 ? 18.241 8.019 -19.242 1.00 84.25 92 LYS A O 1
ATOM 701 N N . MET A 1 93 ? 18.669 10.199 -19.544 1.00 73.38 93 MET A N 1
ATOM 702 C CA . MET A 1 93 ? 18.065 10.622 -18.275 1.00 73.38 93 MET A CA 1
ATOM 703 C C . MET A 1 93 ? 16.571 10.296 -18.206 1.00 73.38 93 MET A C 1
ATOM 705 O O . MET A 1 93 ? 16.099 9.815 -17.182 1.00 73.38 93 MET A O 1
ATOM 709 N N . ASN A 1 94 ? 15.808 10.530 -19.278 1.00 73.69 94 ASN A N 1
ATOM 710 C CA . ASN A 1 94 ? 14.379 10.218 -19.318 1.00 73.69 94 ASN A CA 1
ATOM 711 C C . ASN A 1 94 ? 14.137 8.706 -19.210 1.00 73.69 94 ASN A C 1
ATOM 713 O O . ASN A 1 94 ? 13.195 8.263 -18.562 1.00 73.69 94 ASN A O 1
ATOM 717 N N . TYR A 1 95 ? 15.014 7.892 -19.784 1.00 77.81 95 TYR A N 1
ATOM 718 C CA . TYR A 1 95 ? 14.970 6.449 -19.625 1.00 77.81 95 TYR A CA 1
ATOM 719 C C . TYR A 1 95 ? 15.391 5.987 -18.228 1.00 77.81 95 TYR A C 1
ATOM 721 O O . TYR A 1 95 ? 14.723 5.144 -17.642 1.00 77.81 95 TYR A O 1
ATOM 729 N N . GLU A 1 96 ? 16.444 6.557 -17.654 1.00 71.12 96 GLU A N 1
ATOM 730 C CA . GLU A 1 96 ? 16.871 6.241 -16.288 1.00 71.12 96 GLU A CA 1
ATOM 731 C C . GLU A 1 96 ? 15.816 6.646 -15.247 1.00 71.12 96 GLU A C 1
ATOM 733 O O . GLU A 1 96 ? 15.622 5.938 -14.261 1.00 71.12 96 GLU A O 1
ATOM 738 N N . MET A 1 97 ? 15.101 7.751 -15.480 1.00 55.66 97 MET A N 1
ATOM 739 C CA . MET A 1 97 ? 14.095 8.285 -14.554 1.00 55.66 97 MET A CA 1
ATOM 740 C C . MET A 1 97 ? 12.683 7.737 -14.788 1.00 55.66 97 MET A C 1
ATOM 742 O O . MET A 1 97 ? 11.925 7.571 -13.834 1.00 55.66 97 MET A O 1
ATOM 746 N N . HIS A 1 98 ? 12.306 7.473 -16.040 1.00 62.53 98 HIS A N 1
ATOM 747 C CA . HIS A 1 98 ? 10.931 7.125 -16.423 1.00 62.53 98 HIS A CA 1
ATOM 748 C C . HIS A 1 98 ? 10.827 5.832 -17.242 1.00 62.53 98 HIS A C 1
ATOM 750 O O . HIS A 1 98 ? 9.723 5.333 -17.466 1.00 62.53 98 HIS A O 1
ATOM 756 N N . GLY A 1 99 ? 11.949 5.270 -17.697 1.00 69.69 99 GLY A N 1
ATOM 757 C CA . GLY A 1 99 ? 11.985 4.050 -18.502 1.00 69.69 99 GLY A CA 1
ATOM 758 C C . GLY A 1 99 ? 11.387 4.188 -19.900 1.00 69.69 99 GLY A C 1
ATOM 759 O O . GLY A 1 99 ? 11.001 3.190 -20.509 1.00 69.69 99 GLY A O 1
ATOM 760 N N . VAL A 1 100 ? 11.281 5.418 -20.408 1.00 72.06 100 VAL A N 1
ATOM 761 C CA . VAL A 1 100 ? 10.732 5.713 -21.734 1.00 72.06 100 VAL A CA 1
ATOM 762 C C . VAL A 1 100 ? 11.845 5.623 -22.775 1.00 72.06 100 VAL A C 1
ATOM 764 O O . VAL A 1 100 ? 12.832 6.347 -22.702 1.00 72.06 100 VAL A O 1
ATOM 767 N N . ILE A 1 101 ? 11.678 4.739 -23.760 1.00 79.75 101 ILE A N 1
ATOM 768 C CA . ILE A 1 101 ? 12.580 4.628 -24.914 1.00 79.75 101 ILE A CA 1
ATOM 769 C C . ILE A 1 101 ? 12.203 5.728 -25.920 1.00 79.75 101 ILE A C 1
ATOM 771 O O . ILE A 1 101 ? 11.028 5.822 -26.289 1.00 79.75 101 ILE A O 1
ATOM 775 N N . PRO A 1 102 ? 13.144 6.566 -26.388 1.00 79.12 102 PRO A N 1
ATOM 776 C CA . PRO A 1 102 ? 12.822 7.645 -27.312 1.00 79.12 102 PRO A CA 1
ATOM 777 C C . PRO A 1 102 ? 12.403 7.090 -28.681 1.00 79.12 102 PRO A C 1
ATOM 779 O O . PRO A 1 102 ? 12.939 6.088 -29.156 1.00 79.12 102 PRO A O 1
ATOM 782 N N . ALA A 1 103 ? 11.470 7.763 -29.359 1.00 75.50 103 ALA A N 1
ATOM 783 C CA . ALA A 1 103 ? 10.907 7.298 -30.635 1.00 75.50 103 ALA A CA 1
ATOM 784 C C . ALA A 1 103 ? 11.973 7.049 -31.722 1.00 75.50 103 ALA A C 1
ATOM 786 O O . ALA A 1 103 ? 11.837 6.140 -32.536 1.00 75.50 103 ALA A O 1
ATOM 787 N N . GLN A 1 104 ? 13.068 7.812 -31.697 1.00 74.38 104 GLN A N 1
ATOM 788 C CA . GLN A 1 104 ? 14.209 7.639 -32.601 1.00 74.38 104 GLN A CA 1
ATOM 789 C C . GLN A 1 104 ? 15.001 6.342 -32.359 1.00 74.38 104 GLN A C 1
ATOM 791 O O . GLN A 1 104 ? 15.566 5.788 -33.298 1.00 74.38 104 GLN A O 1
ATOM 796 N N . ALA A 1 105 ? 14.993 5.808 -31.134 1.00 68.75 105 ALA A N 1
ATOM 797 C CA . ALA A 1 105 ? 15.636 4.537 -30.804 1.00 68.75 105 ALA A CA 1
ATOM 798 C C . ALA A 1 105 ? 14.789 3.315 -31.182 1.00 68.75 105 ALA A C 1
ATOM 800 O O . ALA A 1 105 ? 15.331 2.226 -31.350 1.00 68.75 105 ALA A O 1
ATOM 801 N N . ALA A 1 106 ? 13.480 3.490 -31.382 1.00 63.12 106 ALA A N 1
ATOM 802 C CA . ALA A 1 106 ? 12.594 2.428 -31.856 1.00 63.12 106 ALA A CA 1
ATOM 803 C C . ALA A 1 106 ? 12.805 2.080 -33.348 1.00 63.12 106 ALA A C 1
ATOM 805 O O . ALA A 1 106 ? 12.255 1.090 -33.827 1.00 63.12 106 ALA A O 1
ATOM 806 N N . GLY A 1 107 ? 13.593 2.879 -34.084 1.00 51.50 107 GLY A N 1
ATOM 807 C CA . GLY A 1 107 ? 13.831 2.725 -35.524 1.00 51.50 107 GLY A CA 1
ATOM 808 C C . GLY A 1 107 ? 15.175 2.104 -35.927 1.00 51.50 107 GLY A C 1
ATOM 809 O O . GLY A 1 107 ? 15.372 1.833 -37.112 1.00 51.50 107 GLY A O 1
ATOM 810 N N . SER A 1 108 ? 16.100 1.860 -34.992 1.00 47.59 108 SER A N 1
ATOM 811 C CA . SER A 1 108 ? 17.400 1.250 -35.315 1.00 47.59 108 SER A CA 1
ATOM 812 C C . SER A 1 108 ? 17.248 -0.253 -35.550 1.00 47.59 108 SER A C 1
ATOM 814 O O . SER A 1 108 ? 17.260 -1.043 -34.612 1.00 47.59 108 SER A O 1
ATOM 816 N N . THR A 1 109 ? 17.068 -0.616 -36.825 1.00 45.06 109 THR A N 1
ATOM 817 C CA . THR A 1 109 ? 17.330 -1.928 -37.451 1.00 45.06 109 THR A CA 1
ATOM 818 C C . THR A 1 109 ? 17.432 -3.105 -36.481 1.00 45.06 109 THR A C 1
ATOM 820 O O . THR A 1 109 ? 18.515 -3.609 -36.181 1.00 45.06 109 THR A O 1
ATOM 823 N N . VAL A 1 110 ? 16.272 -3.579 -36.031 1.00 42.34 110 VAL A N 1
ATOM 824 C CA . VAL A 1 110 ? 16.153 -4.890 -35.401 1.00 42.34 110 VAL A CA 1
ATOM 825 C C . VAL A 1 110 ? 16.393 -5.932 -36.491 1.00 42.34 110 VAL A C 1
ATOM 827 O O . VAL A 1 110 ? 15.678 -5.992 -37.491 1.00 42.34 110 VAL A O 1
ATOM 830 N N . ASN A 1 111 ? 17.443 -6.725 -36.317 1.00 42.12 111 ASN A N 1
ATOM 831 C CA . ASN A 1 111 ? 17.766 -7.869 -37.160 1.00 42.12 111 ASN A CA 1
ATOM 832 C C . ASN A 1 111 ? 16.528 -8.804 -37.215 1.00 42.12 111 ASN A C 1
ATOM 834 O O . ASN A 1 111 ? 16.076 -9.230 -36.148 1.00 42.12 111 ASN A O 1
ATOM 838 N N . PRO A 1 112 ? 15.956 -9.147 -38.388 1.00 37.84 112 PRO A N 1
ATOM 839 C CA . PRO A 1 112 ? 14.644 -9.810 -38.499 1.00 37.84 112 PRO A CA 1
ATOM 840 C C . PRO A 1 112 ? 14.616 -11.296 -38.071 1.00 37.84 112 PRO A C 1
ATOM 842 O O . PRO A 1 112 ? 13.744 -12.049 -38.489 1.00 37.84 112 PRO A O 1
ATOM 845 N N . GLY A 1 113 ? 15.555 -11.737 -37.229 1.00 39.00 113 GLY A N 1
ATOM 846 C CA . GLY A 1 113 ? 15.659 -13.112 -36.727 1.00 39.00 113 GLY A CA 1
ATOM 847 C C . GLY A 1 113 ? 15.507 -13.273 -35.212 1.00 39.00 113 GLY A C 1
ATOM 848 O O . GLY A 1 113 ? 15.526 -14.401 -34.727 1.00 39.00 113 GLY A O 1
ATOM 849 N N . ALA A 1 114 ? 15.359 -12.187 -34.449 1.00 41.00 114 ALA A N 1
ATOM 850 C CA . ALA A 1 114 ? 15.157 -12.257 -33.005 1.00 41.00 114 ALA A CA 1
ATOM 851 C C . ALA A 1 114 ? 13.713 -11.873 -32.676 1.00 41.00 114 ALA A C 1
ATOM 853 O O . ALA A 1 114 ? 13.355 -10.697 -32.685 1.00 41.00 114 ALA A O 1
ATOM 854 N N . ASN A 1 115 ? 12.881 -12.877 -32.391 1.00 44.16 115 ASN A N 1
ATOM 855 C CA . ASN A 1 115 ? 11.556 -12.685 -31.809 1.00 44.16 115 ASN A CA 1
ATOM 856 C C . ASN A 1 115 ? 11.706 -12.000 -30.443 1.00 44.16 115 ASN A C 1
ATOM 858 O O . ASN A 1 115 ? 11.823 -12.664 -29.411 1.00 44.16 115 ASN A O 1
ATOM 862 N N . ALA A 1 116 ? 11.702 -10.667 -30.444 1.00 45.34 116 ALA A N 1
ATOM 863 C CA . ALA A 1 116 ? 11.504 -9.842 -29.266 1.00 45.34 116 ALA A CA 1
ATOM 864 C C . ALA A 1 116 ? 10.062 -10.048 -28.790 1.00 45.34 116 ALA A C 1
ATOM 866 O O . ALA A 1 116 ? 9.153 -9.268 -29.070 1.00 45.34 116 ALA A O 1
ATOM 867 N N . SER A 1 117 ? 9.858 -11.165 -28.098 1.00 42.38 117 SER A N 1
ATOM 868 C CA . SER A 1 117 ? 8.672 -11.403 -27.295 1.00 42.38 117 SER A CA 1
ATOM 869 C C . SER A 1 117 ? 8.708 -10.356 -26.193 1.00 42.38 117 SER A C 1
ATOM 871 O O . SER A 1 117 ? 9.551 -10.392 -25.300 1.00 42.38 117 SER A O 1
ATOM 873 N N . SER A 1 118 ? 7.858 -9.354 -26.372 1.00 43.06 118 SER A N 1
ATOM 874 C CA . SER A 1 118 ? 7.706 -8.175 -25.538 1.00 43.06 118 SER A CA 1
ATOM 875 C C . SER A 1 118 ? 7.804 -8.510 -24.045 1.00 43.06 118 SER A C 1
ATOM 877 O O . SER A 1 118 ? 7.082 -9.375 -23.546 1.00 43.06 118 SER A O 1
ATOM 879 N N . ALA A 1 119 ? 8.650 -7.779 -23.315 1.00 46.25 119 ALA A N 1
ATOM 880 C CA . ALA A 1 119 ? 8.819 -7.858 -21.857 1.00 46.25 119 ALA A CA 1
ATOM 881 C C . ALA A 1 119 ? 7.521 -7.593 -21.050 1.00 46.25 119 ALA A C 1
ATOM 883 O O . ALA A 1 119 ? 7.521 -7.628 -19.822 1.00 46.25 119 ALA A O 1
ATOM 884 N N . VAL A 1 120 ? 6.398 -7.370 -21.734 1.00 44.16 120 VAL A N 1
ATOM 885 C CA . VAL A 1 120 ? 5.048 -7.238 -21.179 1.00 44.16 120 VAL A CA 1
ATOM 886 C C . VAL A 1 120 ? 4.510 -8.569 -20.625 1.00 44.16 120 VAL A C 1
ATOM 888 O O . VAL A 1 120 ? 3.677 -8.553 -19.722 1.00 44.16 120 VAL A O 1
ATOM 891 N N . ALA A 1 121 ? 5.030 -9.724 -21.064 1.00 39.94 121 ALA A N 1
ATOM 892 C CA . ALA A 1 121 ? 4.576 -11.039 -20.585 1.00 39.94 121 ALA A CA 1
ATOM 893 C C . ALA A 1 121 ? 4.879 -11.324 -19.093 1.00 39.94 121 ALA A C 1
ATOM 895 O O . ALA A 1 121 ? 4.358 -12.288 -18.541 1.00 39.94 121 ALA A O 1
ATOM 896 N N . GLY A 1 122 ? 5.691 -10.495 -18.421 1.00 48.03 122 GLY A N 1
ATOM 897 C CA . GLY A 1 122 ? 6.007 -10.642 -16.992 1.00 48.03 122 GLY A CA 1
ATOM 898 C C . GLY A 1 122 ? 5.162 -9.789 -16.037 1.00 48.03 122 GLY A C 1
ATOM 899 O O . GLY A 1 122 ? 5.213 -10.017 -14.834 1.00 48.03 122 GLY A O 1
ATOM 900 N N . PHE A 1 123 ? 4.396 -8.816 -16.545 1.00 50.56 123 PHE A N 1
ATOM 901 C CA . PHE A 1 123 ? 3.615 -7.885 -15.714 1.00 50.56 123 PHE A CA 1
ATOM 902 C C . PHE A 1 123 ? 2.397 -8.550 -15.056 1.00 50.56 123 PHE A C 1
ATOM 904 O O . PHE A 1 123 ? 1.991 -8.193 -13.952 1.00 50.56 123 PHE A O 1
ATOM 911 N N . ILE A 1 124 ? 1.803 -9.525 -15.749 1.00 54.31 124 ILE A N 1
ATOM 912 C CA . ILE A 1 124 ? 0.517 -10.125 -15.369 1.00 54.31 124 ILE A CA 1
ATOM 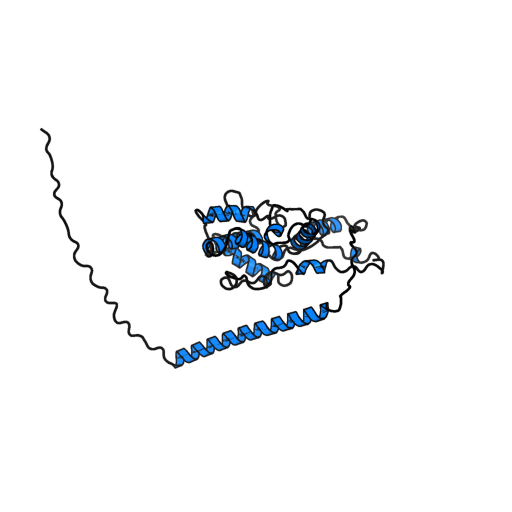913 C C . ILE A 1 124 ? 0.666 -11.136 -14.218 1.00 54.31 124 ILE A C 1
ATOM 915 O O . ILE A 1 124 ? -0.286 -11.327 -13.471 1.00 54.31 124 ILE A O 1
ATOM 919 N N . ASP A 1 125 ? 1.851 -11.720 -14.012 1.00 68.62 125 ASP A N 1
ATOM 920 C CA . ASP A 1 125 ? 2.032 -12.857 -13.089 1.00 68.62 125 ASP A CA 1
ATOM 921 C C . ASP A 1 125 ? 2.014 -12.466 -11.596 1.00 68.62 125 ASP A C 1
ATOM 923 O O . ASP A 1 125 ? 1.761 -13.300 -10.735 1.00 68.62 125 ASP A O 1
ATOM 927 N N . VAL A 1 126 ? 2.262 -11.192 -11.260 1.00 82.75 126 VAL A N 1
ATOM 928 C CA . VAL A 1 126 ? 2.353 -10.744 -9.852 1.00 82.75 126 VAL A CA 1
ATOM 929 C C . VAL A 1 126 ? 1.276 -9.747 -9.432 1.00 82.75 126 VAL A C 1
ATOM 931 O O . VAL A 1 126 ? 1.161 -9.446 -8.247 1.00 82.75 126 VAL A O 1
ATOM 934 N N . SER A 1 127 ? 0.468 -9.234 -10.362 1.00 89.62 127 SER A N 1
ATOM 935 C CA . SER A 1 127 ? -0.578 -8.257 -10.041 1.00 89.62 127 SER A CA 1
ATOM 936 C C . SER A 1 127 ? -1.762 -8.954 -9.353 1.00 89.62 127 SER A C 1
ATOM 938 O O . SER A 1 127 ? -2.393 -9.809 -9.978 1.00 89.62 127 SER A O 1
ATOM 940 N N . PRO A 1 128 ? -2.091 -8.612 -8.092 1.00 94.81 128 PRO A N 1
ATOM 941 C CA . PRO A 1 128 ? -3.258 -9.169 -7.417 1.00 94.81 128 PRO A CA 1
ATOM 942 C C . PRO A 1 128 ? -4.542 -8.743 -8.144 1.00 94.81 128 PRO A C 1
ATOM 944 O O . PRO A 1 128 ? -4.584 -7.689 -8.783 1.00 94.81 128 PRO A O 1
ATOM 947 N N . LYS A 1 129 ? -5.582 -9.576 -8.051 1.00 95.38 129 LYS A N 1
ATOM 948 C CA . LYS A 1 129 ? -6.871 -9.391 -8.734 1.00 95.38 129 LYS A CA 1
ATOM 949 C C . LYS A 1 129 ? -8.038 -9.595 -7.784 1.00 95.38 129 LYS A C 1
ATOM 951 O O . LYS A 1 129 ? -7.922 -10.333 -6.803 1.00 95.38 129 LYS A O 1
ATOM 956 N N . GLY A 1 130 ? -9.169 -8.986 -8.120 1.00 96.06 130 GLY A N 1
ATOM 957 C CA . GLY A 1 130 ? -10.417 -9.132 -7.392 1.00 96.06 130 GLY A CA 1
ATOM 958 C C . GLY A 1 130 ? -10.465 -8.370 -6.071 1.00 96.06 130 GLY A C 1
ATOM 959 O O . GLY A 1 130 ? -9.659 -7.489 -5.773 1.00 96.06 130 GLY A O 1
ATOM 960 N N . ILE A 1 131 ? -11.464 -8.728 -5.270 1.00 97.75 131 ILE A N 1
ATOM 961 C CA . ILE A 1 131 ? -11.798 -8.049 -4.019 1.00 97.75 131 ILE A CA 1
ATOM 962 C C . ILE A 1 131 ? -10.986 -8.671 -2.871 1.00 97.75 131 ILE A C 1
ATOM 964 O O . ILE A 1 131 ? -11.035 -9.894 -2.697 1.00 97.75 131 ILE A O 1
ATOM 968 N N . PRO A 1 132 ? -10.276 -7.872 -2.048 1.00 97.62 132 PRO A N 1
ATOM 969 C CA . PRO A 1 132 ? -9.635 -8.379 -0.841 1.00 97.62 132 PRO A CA 1
ATOM 970 C C . PRO A 1 132 ? -10.633 -9.099 0.073 1.00 97.62 132 PRO A C 1
ATOM 972 O O . PRO A 1 132 ? -11.695 -8.569 0.395 1.00 97.62 132 PRO A O 1
ATOM 975 N N . ARG A 1 133 ? -10.282 -10.313 0.510 1.00 92.19 133 ARG A N 1
ATOM 976 C CA . ARG A 1 133 ? -11.219 -11.284 1.107 1.00 92.19 133 ARG A CA 1
ATOM 977 C C . ARG A 1 133 ? -12.054 -10.752 2.280 1.00 92.19 133 ARG A C 1
ATOM 979 O O . ARG A 1 133 ? -13.203 -11.155 2.405 1.00 92.19 133 ARG A O 1
ATOM 986 N N . ILE A 1 134 ? -11.463 -9.941 3.157 1.00 94.31 134 ILE A N 1
ATOM 987 C CA . ILE A 1 134 ? -12.110 -9.473 4.395 1.00 94.31 134 ILE A CA 1
ATOM 988 C C . ILE A 1 134 ? -12.562 -8.021 4.220 1.00 94.31 134 ILE A C 1
ATOM 990 O O . ILE A 1 134 ? -13.749 -7.741 4.108 1.00 94.31 134 ILE A O 1
ATOM 994 N N . TYR A 1 135 ? -11.608 -7.106 4.076 1.00 97.81 135 TYR A N 1
ATOM 995 C CA . TYR A 1 135 ? -11.881 -5.669 4.070 1.00 97.81 135 TYR A CA 1
ATOM 996 C C . TYR A 1 135 ? -12.344 -5.113 2.716 1.00 97.81 135 TYR A C 1
ATOM 998 O O . TYR A 1 135 ? -12.804 -3.976 2.646 1.00 97.81 135 TYR A O 1
ATOM 1006 N N . GLY A 1 136 ? -12.206 -5.870 1.622 1.00 97.75 136 GLY A N 1
ATOM 1007 C CA . GLY A 1 136 ? -12.477 -5.365 0.276 1.00 97.75 136 GLY A CA 1
ATOM 1008 C C . GLY A 1 136 ? -13.932 -4.936 0.097 1.00 97.75 136 GLY A C 1
ATOM 1009 O O . GLY A 1 136 ? -14.206 -3.820 -0.336 1.00 97.75 136 GLY A O 1
ATOM 1010 N N . ALA A 1 137 ? -14.872 -5.789 0.513 1.00 97.19 137 ALA A N 1
ATOM 1011 C CA . ALA A 1 137 ? -16.301 -5.479 0.473 1.00 97.19 137 ALA A CA 1
ATOM 1012 C C . ALA A 1 137 ? -16.703 -4.394 1.489 1.00 97.19 137 ALA A C 1
ATOM 1014 O O . ALA A 1 137 ? -17.582 -3.586 1.204 1.00 97.19 137 ALA A O 1
ATOM 1015 N N . GLU A 1 138 ? -16.051 -4.357 2.653 1.00 97.94 138 GLU A N 1
ATOM 1016 C CA . GLU A 1 138 ? -16.334 -3.389 3.722 1.00 97.94 138 GLU A CA 1
ATOM 1017 C C . GLU A 1 138 ? -15.948 -1.964 3.328 1.00 97.94 138 GLU A C 1
ATOM 1019 O O . GLU A 1 138 ? -16.682 -1.011 3.592 1.00 97.94 138 GLU A O 1
ATOM 1024 N N . LEU A 1 139 ? -14.789 -1.825 2.683 1.00 97.94 139 LEU A N 1
ATOM 1025 C CA . LEU A 1 139 ? -14.279 -0.544 2.212 1.00 97.94 139 LEU A CA 1
ATOM 1026 C C . LEU A 1 139 ? -14.798 -0.190 0.815 1.00 97.94 139 LEU A C 1
ATOM 1028 O O . LEU A 1 139 ? -14.731 0.972 0.430 1.00 97.94 139 LEU A O 1
ATOM 1032 N N . GLY A 1 140 ? -15.322 -1.159 0.061 1.00 97.69 140 GLY A N 1
ATOM 1033 C CA . GLY A 1 140 ? -15.690 -0.964 -1.339 1.00 97.69 140 GLY A CA 1
ATOM 1034 C C . GLY A 1 140 ? -14.465 -0.781 -2.237 1.00 97.69 140 GLY A C 1
ATOM 1035 O O . GLY A 1 140 ? -14.475 0.085 -3.106 1.00 97.69 140 GLY A O 1
ATOM 1036 N N . VAL A 1 141 ? -13.409 -1.567 -2.003 1.00 97.62 141 VAL A N 1
ATOM 1037 C CA . VAL A 1 141 ? -12.162 -1.544 -2.785 1.00 97.62 141 VAL A CA 1
ATOM 1038 C C . VAL A 1 141 ? -11.916 -2.879 -3.478 1.00 97.62 141 VAL A C 1
ATOM 1040 O O . VAL A 1 141 ? -12.151 -3.947 -2.909 1.00 97.62 141 VAL A O 1
ATOM 1043 N N . SER A 1 142 ? -11.378 -2.817 -4.691 1.00 98.31 142 SER A N 1
ATOM 1044 C CA . SER A 1 142 ? -10.861 -3.958 -5.444 1.00 98.31 142 SER A CA 1
ATOM 1045 C C . SER A 1 142 ? -9.402 -3.726 -5.829 1.00 98.31 142 SER A C 1
ATOM 1047 O O . SER A 1 142 ? -8.986 -2.595 -6.083 1.00 98.31 142 SER A O 1
ATOM 1049 N N . PHE A 1 143 ? -8.617 -4.797 -5.939 1.00 97.88 143 PHE A N 1
ATOM 1050 C CA . PHE A 1 143 ? -7.287 -4.717 -6.547 1.00 97.88 143 PHE A CA 1
ATOM 1051 C C . PHE A 1 143 ? -7.359 -4.272 -8.015 1.00 97.88 143 PHE A C 1
ATOM 1053 O O . PHE A 1 143 ? -6.447 -3.614 -8.508 1.00 97.88 143 PHE A O 1
ATOM 1060 N N . ASP A 1 144 ? -8.469 -4.566 -8.694 1.00 96.88 144 ASP A N 1
ATOM 1061 C CA . ASP A 1 144 ? -8.695 -4.167 -10.087 1.00 96.88 144 ASP A CA 1
ATOM 1062 C C . ASP A 1 144 ? -8.966 -2.661 -10.250 1.00 96.88 144 ASP A C 1
ATOM 1064 O O . ASP A 1 144 ? -8.942 -2.149 -11.369 1.00 96.88 144 ASP A O 1
ATOM 1068 N N . ASP A 1 145 ? -9.197 -1.936 -9.149 1.00 96.69 145 ASP A N 1
ATOM 1069 C CA . ASP A 1 145 ? -9.442 -0.491 -9.173 1.00 96.69 145 ASP A CA 1
ATOM 1070 C C . ASP A 1 145 ? -8.159 0.324 -9.371 1.00 96.69 145 ASP A C 1
ATOM 1072 O O . ASP A 1 145 ? -8.211 1.478 -9.792 1.00 96.69 145 ASP A O 1
ATOM 1076 N N . VAL A 1 146 ? -6.996 -0.279 -9.107 1.00 95.75 146 VAL A N 1
ATOM 1077 C CA . VAL A 1 146 ? -5.689 0.366 -9.242 1.00 95.75 146 VAL A CA 1
ATOM 1078 C C . VAL A 1 146 ? -4.988 -0.192 -10.474 1.00 95.75 146 VAL A C 1
ATOM 1080 O O . VAL A 1 146 ? -4.372 -1.257 -10.441 1.00 95.75 146 VAL A O 1
ATOM 1083 N N . SER A 1 147 ? -5.069 0.546 -11.581 1.00 93.31 147 SER A N 1
ATOM 1084 C CA . SER A 1 147 ? -4.423 0.173 -12.840 1.00 93.31 147 SER A CA 1
ATOM 1085 C C . SER A 1 147 ? -3.876 1.391 -13.593 1.00 93.31 147 SER A C 1
ATOM 1087 O O . SER A 1 147 ? -4.454 2.475 -13.496 1.00 93.31 147 SER A O 1
ATOM 1089 N N . PRO A 1 148 ? -2.813 1.234 -14.409 1.00 89.12 148 PRO A N 1
ATOM 1090 C CA . PRO A 1 148 ? -2.340 2.309 -15.287 1.00 89.12 148 PRO A CA 1
ATOM 1091 C C . PRO A 1 148 ? -3.398 2.803 -16.288 1.00 89.12 148 PRO A C 1
ATOM 1093 O O . PRO A 1 148 ? -3.306 3.925 -16.775 1.00 89.12 148 PRO A O 1
ATOM 1096 N N . SER A 1 149 ? -4.385 1.963 -16.618 1.00 91.06 149 SER A N 1
ATOM 1097 C CA . SER A 1 149 ? -5.469 2.282 -17.553 1.00 91.06 149 SER A CA 1
ATOM 1098 C C . SER A 1 149 ? -6.593 3.127 -16.951 1.00 91.06 149 SER A C 1
ATOM 1100 O O . SER A 1 149 ? -7.348 3.728 -17.710 1.00 91.06 149 SER A O 1
ATOM 1102 N N . ASP A 1 150 ? -6.712 3.188 -15.621 1.00 93.50 150 ASP A N 1
ATOM 1103 C CA . ASP A 1 150 ? -7.712 4.009 -14.927 1.00 93.50 150 ASP A CA 1
ATOM 1104 C C . ASP A 1 150 ? -7.076 4.740 -13.728 1.00 93.50 150 ASP A C 1
ATOM 1106 O O . ASP A 1 150 ? -7.275 4.362 -12.569 1.00 93.50 150 ASP A O 1
ATOM 1110 N N . PRO A 1 151 ? -6.271 5.789 -13.988 1.00 92.56 151 PRO A N 1
ATOM 1111 C CA . PRO A 1 151 ? -5.577 6.521 -12.932 1.00 92.56 151 PRO A CA 1
ATOM 1112 C C . PRO A 1 151 ? -6.543 7.225 -11.974 1.00 92.56 151 PRO A C 1
ATOM 1114 O O . PRO A 1 151 ? -6.254 7.319 -10.788 1.00 92.56 151 PRO A O 1
ATOM 1117 N N . ARG A 1 152 ? -7.718 7.658 -12.453 1.00 95.75 152 ARG A N 1
ATOM 1118 C CA . ARG A 1 152 ? -8.722 8.304 -11.600 1.00 95.75 152 ARG A CA 1
ATOM 1119 C C . ARG A 1 152 ? -9.244 7.333 -10.546 1.00 95.75 152 ARG A C 1
ATOM 1121 O O . ARG A 1 152 ? -9.312 7.689 -9.375 1.00 95.75 152 ARG A O 1
ATOM 1128 N N . LYS A 1 153 ? -9.601 6.112 -10.949 1.00 96.25 153 LYS A N 1
ATOM 1129 C CA . LYS A 1 153 ? -10.072 5.103 -9.997 1.00 96.25 153 LYS A CA 1
ATOM 1130 C C . LYS A 1 153 ? -8.962 4.678 -9.036 1.00 96.25 153 LYS A C 1
ATOM 1132 O O . LYS A 1 153 ? -9.214 4.533 -7.842 1.00 96.25 153 LYS A O 1
ATOM 1137 N N . ALA A 1 154 ? -7.721 4.606 -9.522 1.00 96.81 154 ALA A N 1
ATOM 1138 C CA . ALA A 1 154 ? -6.566 4.383 -8.661 1.00 96.81 154 ALA A CA 1
ATOM 1139 C C . ALA A 1 154 ? -6.420 5.484 -7.592 1.00 96.81 154 ALA A C 1
ATOM 1141 O O . ALA A 1 154 ? -6.222 5.171 -6.416 1.00 96.81 154 ALA A O 1
ATOM 1142 N N . ASP A 1 155 ? -6.565 6.755 -7.977 1.00 97.19 155 ASP A N 1
ATOM 1143 C CA . ASP A 1 155 ? -6.524 7.899 -7.062 1.00 97.19 155 ASP A CA 1
ATOM 1144 C C . ASP A 1 155 ? -7.663 7.858 -6.038 1.00 97.19 155 ASP A C 1
ATOM 1146 O O . ASP A 1 155 ? -7.433 8.114 -4.856 1.00 97.19 155 ASP A O 1
ATOM 1150 N N . GLU A 1 156 ? -8.875 7.480 -6.451 1.00 97.69 156 GLU A N 1
ATOM 1151 C CA . GLU A 1 156 ? -10.023 7.300 -5.555 1.00 97.69 156 GLU A CA 1
ATOM 1152 C C . GLU A 1 156 ? -9.754 6.212 -4.504 1.00 97.69 156 GLU A C 1
ATOM 1154 O O . GLU A 1 156 ? -9.964 6.441 -3.307 1.00 97.69 156 GLU A O 1
ATOM 1159 N N . THR A 1 157 ? -9.220 5.056 -4.913 1.00 98.25 157 THR A N 1
ATOM 1160 C CA . THR A 1 157 ? -8.845 3.971 -3.993 1.00 98.25 157 THR A CA 1
ATOM 1161 C C . THR A 1 157 ? -7.730 4.401 -3.038 1.00 98.25 157 THR A C 1
ATOM 1163 O O . THR A 1 157 ? -7.831 4.182 -1.827 1.00 98.25 157 THR A O 1
ATOM 1166 N N . ILE A 1 158 ? -6.683 5.061 -3.546 1.00 97.94 158 ILE A N 1
ATOM 1167 C CA . ILE A 1 158 ? -5.581 5.598 -2.730 1.00 97.94 158 ILE A CA 1
ATOM 1168 C C . ILE A 1 158 ? -6.113 6.621 -1.722 1.00 97.94 158 ILE A C 1
ATOM 1170 O O . ILE A 1 158 ? -5.748 6.578 -0.543 1.00 97.94 158 ILE A O 1
ATOM 1174 N N . ALA A 1 159 ? -6.987 7.529 -2.156 1.00 97.94 159 ALA A N 1
ATOM 1175 C CA . ALA A 1 159 ? -7.584 8.548 -1.305 1.00 97.94 159 ALA A CA 1
ATOM 1176 C C . ALA A 1 159 ? -8.454 7.928 -0.210 1.00 97.94 159 ALA A C 1
ATOM 1178 O O . ALA A 1 159 ? -8.371 8.365 0.937 1.00 97.94 159 ALA A O 1
ATOM 1179 N N . LEU A 1 160 ? -9.244 6.902 -0.535 1.00 98.31 160 LEU A N 1
ATOM 1180 C CA . LEU A 1 160 ? -10.073 6.181 0.424 1.00 98.31 160 LEU A CA 1
ATOM 1181 C C . LEU A 1 160 ? -9.234 5.528 1.525 1.00 98.31 160 LEU A C 1
ATOM 1183 O O . LEU A 1 160 ? -9.468 5.794 2.704 1.00 98.31 160 LEU A O 1
ATOM 1187 N N . LEU A 1 161 ? -8.231 4.729 1.152 1.00 98.38 161 LEU A N 1
ATOM 1188 C CA . LEU A 1 161 ? -7.355 4.048 2.110 1.00 98.38 161 LEU A CA 1
ATOM 1189 C C . LEU A 1 161 ? -6.533 5.045 2.944 1.00 98.38 161 LEU A C 1
ATOM 1191 O O . LEU A 1 161 ? -6.331 4.845 4.141 1.00 98.38 161 LEU A O 1
ATOM 1195 N N . SER A 1 162 ? -6.137 6.172 2.347 1.00 98.38 162 SER A N 1
ATOM 1196 C CA . SER A 1 162 ? -5.410 7.247 3.037 1.00 98.38 162 SER A CA 1
ATOM 1197 C C . SER A 1 162 ? -6.201 7.907 4.171 1.00 98.38 162 SER A C 1
ATOM 1199 O O . SER A 1 162 ? -5.594 8.530 5.045 1.00 98.38 162 SER A O 1
ATOM 1201 N N . GLN A 1 163 ? -7.537 7.810 4.183 1.00 98.38 163 GLN A N 1
ATOM 1202 C CA . GLN A 1 163 ? -8.360 8.438 5.225 1.00 98.38 163 GLN A CA 1
ATOM 1203 C C . GLN A 1 163 ? -8.012 7.894 6.615 1.00 98.38 163 GLN A C 1
ATOM 1205 O O . GLN A 1 163 ? -8.022 8.648 7.581 1.00 98.38 163 GLN A O 1
ATOM 1210 N N . PHE A 1 164 ? -7.611 6.632 6.732 1.00 98.62 164 PHE A N 1
ATOM 1211 C CA . PHE A 1 164 ? -7.274 6.036 8.027 1.00 98.62 164 PHE A CA 1
ATOM 1212 C C . PHE A 1 164 ? -5.944 6.534 8.616 1.00 98.62 164 PHE A C 1
ATOM 1214 O O . PHE A 1 164 ? -5.697 6.358 9.807 1.00 98.62 164 PHE A O 1
ATOM 1221 N N . ASP A 1 165 ? -5.098 7.192 7.815 1.00 98.38 165 ASP A N 1
ATOM 1222 C CA . ASP A 1 165 ? -3.815 7.749 8.262 1.00 98.38 165 ASP A CA 1
ATOM 1223 C C . ASP A 1 165 ? -3.812 9.278 8.405 1.00 98.38 165 ASP A C 1
ATOM 1225 O O . ASP A 1 165 ? -2.984 9.821 9.130 1.00 98.38 165 ASP A O 1
ATOM 1229 N N . LYS A 1 166 ? -4.730 9.987 7.742 1.00 97.25 166 LYS A N 1
ATOM 1230 C CA . LYS A 1 166 ? -4.796 11.456 7.770 1.00 97.25 166 LYS A CA 1
ATOM 1231 C C . LYS A 1 166 ? -5.683 11.953 8.913 1.00 97.25 166 LYS A C 1
ATOM 1233 O O . LYS A 1 166 ? -6.888 11.738 8.879 1.00 97.25 166 LYS A O 1
ATOM 1238 N N . GLU A 1 167 ? -5.108 12.682 9.869 1.00 95.50 167 GLU A N 1
ATOM 1239 C CA . GLU A 1 167 ? -5.808 13.221 11.055 1.00 95.50 167 GLU A CA 1
ATOM 1240 C C . GLU A 1 167 ? -7.063 14.044 10.719 1.00 95.50 167 GLU A C 1
ATOM 1242 O O . GLU A 1 167 ? -8.065 13.996 11.427 1.00 95.50 167 GLU A O 1
ATOM 1247 N N . ASN A 1 168 ? -7.053 14.759 9.593 1.00 95.44 168 ASN A N 1
ATOM 1248 C CA . ASN A 1 168 ? -8.152 15.621 9.158 1.00 95.44 168 ASN A CA 1
ATOM 1249 C C . ASN A 1 168 ? -9.220 14.919 8.296 1.00 95.44 168 ASN A C 1
ATOM 1251 O O . ASN A 1 168 ? -10.085 15.592 7.739 1.00 95.44 168 ASN A O 1
ATOM 1255 N N . SER A 1 169 ? -9.173 13.592 8.146 1.00 95.38 169 SER A N 1
ATOM 1256 C CA . SER A 1 169 ? -10.081 12.849 7.258 1.00 95.38 169 SER A CA 1
ATOM 1257 C C . SER A 1 169 ? -11.455 12.539 7.861 1.00 95.38 169 SER A C 1
ATOM 1259 O O . SER A 1 169 ? -12.355 12.101 7.145 1.00 95.38 169 SER A O 1
ATOM 1261 N N . GLY A 1 170 ? -11.602 12.663 9.184 1.00 96.75 170 GLY A N 1
ATOM 1262 C CA . GLY A 1 170 ? -12.767 12.164 9.922 1.00 96.75 170 GLY A CA 1
ATOM 1263 C C . GLY A 1 170 ? -12.824 10.636 10.089 1.00 96.75 170 GLY A C 1
ATOM 1264 O O . GLY A 1 170 ? -13.747 10.140 10.729 1.00 96.75 170 GLY A O 1
ATOM 1265 N N . LYS A 1 171 ? -11.849 9.885 9.554 1.00 97.94 171 LYS A N 1
ATOM 1266 C CA . LYS A 1 171 ? -11.686 8.428 9.746 1.00 97.94 171 LYS A CA 1
ATOM 1267 C C . LYS A 1 171 ? -10.310 8.044 10.289 1.00 97.94 171 LYS A C 1
ATOM 1269 O O . LYS A 1 171 ? -9.928 6.880 10.211 1.00 97.94 171 LYS A O 1
ATOM 1274 N N . PHE A 1 172 ? -9.551 9.019 10.779 1.00 98.31 172 PHE A N 1
ATOM 1275 C CA . PHE A 1 172 ? -8.222 8.794 11.324 1.00 98.31 172 PHE A CA 1
ATOM 1276 C C . PHE A 1 172 ? -8.234 7.706 12.399 1.00 98.31 172 PHE A C 1
ATOM 1278 O O . PHE A 1 172 ? -9.110 7.687 13.264 1.00 98.31 172 PHE A O 1
ATOM 1285 N N . ILE A 1 173 ? -7.244 6.818 12.336 1.00 98.50 173 ILE A N 1
ATOM 1286 C CA . ILE A 1 173 ? -7.029 5.770 13.326 1.00 98.50 173 ILE A CA 1
ATOM 1287 C C . ILE A 1 173 ? -5.725 6.070 14.061 1.00 98.50 173 ILE A C 1
ATOM 1289 O O . ILE A 1 173 ? -4.633 6.027 13.479 1.00 98.50 173 ILE A O 1
ATOM 1293 N N . GLU A 1 174 ? -5.851 6.329 15.358 1.00 98.00 174 GLU A N 1
ATOM 1294 C CA . GLU A 1 174 ? -4.732 6.354 16.290 1.00 98.00 174 GLU A CA 1
ATOM 1295 C C . GLU A 1 174 ? -4.551 4.955 16.883 1.00 98.00 174 GLU A C 1
ATOM 1297 O O . GLU A 1 174 ? -5.491 4.361 17.411 1.00 98.00 174 GLU A O 1
ATOM 1302 N N . LEU A 1 175 ? -3.351 4.392 16.736 1.00 98.06 175 LEU A N 1
ATOM 1303 C CA . LEU A 1 175 ? -3.019 3.091 17.305 1.00 98.06 175 LEU A CA 1
ATOM 1304 C C . LEU A 1 175 ? -2.234 3.282 18.594 1.00 98.06 175 LEU A C 1
ATOM 1306 O O . LEU A 1 175 ? -1.282 4.057 18.640 1.00 98.06 175 LEU A O 1
ATOM 1310 N N . GLU A 1 176 ? -2.559 2.472 19.594 1.00 97.62 176 GLU A N 1
ATOM 1311 C CA . GLU A 1 176 ? -1.877 2.448 20.884 1.00 97.62 176 GLU A CA 1
ATOM 1312 C C . GLU A 1 176 ? -1.498 1.011 21.278 1.00 97.62 176 GLU A C 1
ATOM 1314 O O . GLU A 1 176 ? -1.922 0.032 20.650 1.00 97.62 176 GLU A O 1
ATOM 1319 N N . GLY A 1 177 ? -0.678 0.878 22.325 1.00 97.56 177 GLY A N 1
ATOM 1320 C CA . GLY A 1 177 ? -0.345 -0.408 22.943 1.00 97.56 177 GLY A CA 1
ATOM 1321 C C . GLY A 1 177 ? 0.182 -1.455 21.955 1.00 97.56 177 GLY A C 1
ATOM 1322 O O . GLY A 1 177 ? 1.071 -1.181 21.148 1.00 97.56 177 GLY A O 1
ATOM 1323 N N . GLU A 1 178 ? -0.369 -2.669 22.021 1.00 98.25 178 GLU A N 1
ATOM 1324 C CA . GLU A 1 178 ? 0.032 -3.796 21.168 1.00 98.25 178 GLU A CA 1
ATOM 1325 C C . GLU A 1 178 ? -0.174 -3.509 19.674 1.00 98.25 178 GLU A C 1
ATOM 1327 O O . GLU A 1 178 ? 0.700 -3.817 18.863 1.00 98.25 178 GLU A O 1
ATOM 1332 N N . LYS A 1 179 ? -1.288 -2.864 19.299 1.00 98.62 179 LYS A N 1
ATOM 1333 C CA . LYS A 1 179 ? -1.574 -2.531 17.896 1.00 98.62 179 LYS A CA 1
ATOM 1334 C C . LYS A 1 179 ? -0.514 -1.583 17.328 1.00 98.62 179 LYS A C 1
ATOM 1336 O O . LYS A 1 179 ? -0.064 -1.796 16.205 1.00 98.62 179 LYS A O 1
ATOM 1341 N N . LEU A 1 180 ? -0.061 -0.591 18.102 1.00 98.56 180 LEU A N 1
ATOM 1342 C CA . LEU A 1 180 ? 1.023 0.306 17.683 1.00 98.56 180 LEU A CA 1
ATOM 1343 C C . LEU A 1 180 ? 2.349 -0.445 17.491 1.00 98.56 180 LEU A C 1
ATOM 1345 O O . LEU A 1 180 ? 3.051 -0.215 16.509 1.00 98.56 180 LEU A O 1
ATOM 1349 N N . GLN A 1 181 ? 2.684 -1.375 18.388 1.00 98.69 181 GLN A N 1
ATOM 1350 C CA . GLN A 1 181 ? 3.907 -2.177 18.255 1.00 98.69 181 GLN A CA 1
ATOM 1351 C C . GLN A 1 181 ? 3.871 -3.071 17.011 1.00 98.69 181 GLN A C 1
ATOM 1353 O O . GLN A 1 181 ? 4.841 -3.121 16.251 1.00 98.69 181 GLN A O 1
ATOM 1358 N N . ARG A 1 182 ? 2.731 -3.726 16.756 1.00 98.62 182 ARG A N 1
ATOM 1359 C CA . ARG A 1 182 ? 2.511 -4.507 15.529 1.00 98.62 182 ARG A CA 1
ATOM 1360 C C . ARG A 1 182 ? 2.622 -3.625 14.288 1.00 98.62 182 ARG A C 1
ATOM 1362 O O . ARG A 1 182 ? 3.328 -3.981 13.349 1.00 98.62 182 ARG A O 1
ATOM 1369 N N . TYR A 1 183 ? 2.010 -2.444 14.309 1.00 98.69 183 TYR A N 1
ATOM 1370 C CA . TYR A 1 183 ? 2.109 -1.471 13.224 1.00 98.69 183 TYR A CA 1
ATOM 1371 C C . TYR A 1 183 ? 3.555 -1.076 12.923 1.00 98.69 183 TYR A C 1
ATOM 1373 O O . TYR A 1 183 ? 3.950 -1.094 11.756 1.00 98.69 183 TYR A O 1
ATOM 1381 N N . ILE A 1 184 ? 4.355 -0.777 13.953 1.00 98.62 184 ILE A N 1
ATOM 1382 C CA . ILE A 1 184 ? 5.774 -0.440 13.791 1.00 98.62 184 ILE A CA 1
ATOM 1383 C C . ILE A 1 184 ? 6.533 -1.615 13.166 1.00 98.62 184 ILE A C 1
ATOM 1385 O O . ILE A 1 184 ? 7.261 -1.440 12.187 1.00 98.62 184 ILE A O 1
ATOM 1389 N N . LYS A 1 185 ? 6.329 -2.830 13.680 1.00 98.19 185 LYS A N 1
ATOM 1390 C CA . LYS A 1 185 ? 6.974 -4.049 13.175 1.00 98.19 185 LYS A CA 1
ATOM 1391 C C . LYS A 1 185 ? 6.621 -4.354 11.715 1.00 98.19 185 LYS A C 1
ATOM 1393 O O . LYS A 1 185 ? 7.496 -4.746 10.952 1.00 98.19 185 LYS A O 1
ATOM 1398 N N . ILE A 1 186 ? 5.359 -4.211 11.321 1.00 98.00 186 ILE A N 1
ATOM 1399 C CA . ILE A 1 186 ? 4.901 -4.518 9.958 1.00 98.00 186 ILE A CA 1
ATOM 1400 C C . ILE A 1 186 ? 5.352 -3.418 8.994 1.00 98.00 186 ILE A C 1
ATOM 1402 O O . ILE A 1 186 ? 6.016 -3.685 7.995 1.00 98.00 186 ILE A O 1
ATOM 1406 N N . SER A 1 187 ? 5.044 -2.162 9.317 1.00 97.56 187 SER A N 1
ATOM 1407 C CA . SER A 1 187 ? 5.273 -1.029 8.417 1.00 97.56 187 SER A CA 1
ATOM 1408 C C . SER A 1 187 ? 6.760 -0.732 8.208 1.00 97.56 187 SER A C 1
ATOM 1410 O O . SER A 1 187 ? 7.142 -0.287 7.130 1.00 97.56 187 SER A O 1
ATOM 1412 N N . SER A 1 188 ? 7.622 -1.046 9.184 1.00 96.94 188 SER A N 1
ATOM 1413 C CA . SER A 1 188 ? 9.083 -0.932 9.030 1.00 96.94 188 SER A CA 1
ATOM 1414 C C . SER A 1 188 ? 9.693 -1.915 8.025 1.00 96.94 188 SER A C 1
ATOM 1416 O O . SER A 1 188 ? 10.835 -1.733 7.598 1.00 96.94 188 SER A O 1
ATOM 1418 N N . GLN A 1 189 ? 8.946 -2.939 7.604 1.00 96.62 189 GLN A N 1
ATOM 1419 C CA . GLN A 1 189 ? 9.402 -3.912 6.612 1.00 96.62 189 GLN A CA 1
ATOM 1420 C C . GLN A 1 189 ? 9.094 -3.494 5.171 1.00 96.62 189 GLN A C 1
ATO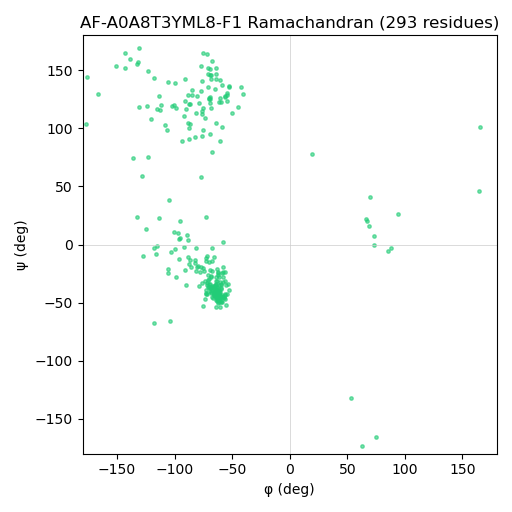M 1422 O O . GLN A 1 189 ? 9.620 -4.119 4.252 1.00 96.62 189 GLN A O 1
ATOM 1427 N N . ILE A 1 190 ? 8.282 -2.454 4.956 1.00 94.56 190 ILE A N 1
ATOM 1428 C CA . ILE A 1 190 ? 7.878 -1.984 3.626 1.00 94.56 190 ILE A CA 1
ATOM 1429 C C . ILE A 1 190 ? 8.665 -0.730 3.243 1.00 94.56 190 ILE A C 1
ATOM 1431 O O . ILE A 1 190 ? 8.535 0.316 3.877 1.00 94.56 190 ILE A O 1
ATOM 1435 N N . SER A 1 191 ? 9.422 -0.811 2.150 1.00 88.69 191 SER A N 1
ATOM 1436 C CA . SER A 1 191 ? 10.158 0.317 1.565 1.00 88.69 191 SER A CA 1
ATOM 1437 C C . SER A 1 191 ? 9.282 1.294 0.777 1.00 88.69 191 SER A C 1
ATOM 1439 O O . SER A 1 191 ? 8.293 0.901 0.157 1.00 88.69 191 SER A O 1
ATOM 1441 N N . CYS A 1 192 ? 9.740 2.550 0.700 1.00 87.44 192 CYS A N 1
ATOM 1442 C CA . CYS A 1 192 ? 9.300 3.570 -0.265 1.00 87.44 192 CYS A CA 1
ATOM 1443 C C . CYS A 1 192 ? 10.348 3.798 -1.373 1.00 87.44 192 CYS A C 1
ATOM 1445 O O . CYS A 1 192 ? 10.616 4.938 -1.763 1.00 87.44 192 CYS A O 1
ATOM 1447 N N . GLU A 1 193 ? 11.007 2.741 -1.847 1.00 89.31 193 GLU A N 1
ATOM 1448 C CA . GLU A 1 193 ? 12.191 2.839 -2.709 1.00 89.31 193 GLU A CA 1
ATOM 1449 C C . GLU A 1 193 ? 11.903 3.412 -4.104 1.00 89.31 193 GLU A C 1
ATOM 1451 O O . GLU A 1 193 ? 12.809 3.970 -4.713 1.00 89.31 193 GLU A O 1
ATOM 1456 N N . TYR A 1 194 ? 10.654 3.333 -4.569 1.00 88.19 194 TYR A N 1
ATOM 1457 C CA . TYR A 1 194 ? 10.250 3.740 -5.921 1.00 88.19 194 TYR A CA 1
ATOM 1458 C C . TYR A 1 194 ? 9.599 5.127 -6.005 1.00 88.19 194 TYR A C 1
ATOM 1460 O O . TYR A 1 194 ? 9.281 5.576 -7.099 1.00 88.19 194 TYR A O 1
ATOM 1468 N N . CYS A 1 195 ? 9.383 5.801 -4.870 1.00 81.12 195 CYS A N 1
ATOM 1469 C CA . CYS A 1 195 ? 8.765 7.131 -4.839 1.00 81.12 195 CYS A CA 1
ATOM 1470 C C . CYS A 1 195 ? 9.721 8.183 -4.264 1.00 81.12 195 CYS A C 1
ATOM 1472 O O . CYS A 1 195 ? 10.192 9.056 -4.984 1.00 81.12 195 CYS A O 1
ATOM 1474 N N . CYS A 1 196 ? 10.044 8.087 -2.971 1.00 81.94 196 CYS A N 1
ATOM 1475 C CA . CYS A 1 196 ? 10.878 9.072 -2.272 1.00 81.94 196 CYS A CA 1
ATOM 1476 C C . CYS A 1 196 ? 12.214 8.508 -1.770 1.00 81.94 196 CYS A C 1
ATOM 1478 O O . CYS A 1 196 ? 12.989 9.223 -1.142 1.00 81.94 196 CYS A O 1
ATOM 1480 N N . GLY A 1 197 ? 12.472 7.216 -1.981 1.00 87.00 197 GLY A N 1
ATOM 1481 C CA . GLY A 1 197 ? 13.705 6.573 -1.545 1.00 87.00 197 GLY A CA 1
ATOM 1482 C C . GLY A 1 197 ? 13.804 6.342 -0.033 1.00 87.00 197 GLY A C 1
ATOM 1483 O O . GLY A 1 197 ? 14.847 5.875 0.418 1.00 87.00 197 GLY A O 1
ATOM 1484 N N . ALA A 1 198 ? 12.757 6.583 0.764 1.00 90.12 198 ALA A N 1
ATOM 1485 C CA . ALA A 1 198 ? 12.795 6.294 2.201 1.00 90.12 198 ALA A CA 1
ATOM 1486 C C . ALA A 1 198 ? 12.948 4.787 2.465 1.00 90.12 198 ALA A C 1
ATOM 1488 O O . ALA A 1 198 ? 12.392 3.962 1.730 1.00 90.12 198 ALA A O 1
ATOM 1489 N N . GLU A 1 199 ? 13.722 4.425 3.495 1.00 91.75 199 GLU A N 1
ATOM 1490 C CA . GLU A 1 199 ? 13.970 3.026 3.872 1.00 91.75 199 GLU A CA 1
ATOM 1491 C C . GLU A 1 199 ? 12.681 2.302 4.257 1.00 91.75 199 GLU A C 1
ATOM 1493 O O . GLU A 1 199 ? 12.481 1.165 3.863 1.00 91.75 199 GLU A O 1
ATOM 1498 N N . SER A 1 200 ? 11.774 2.987 4.943 1.00 94.50 200 SER A N 1
ATOM 1499 C CA . SER A 1 200 ? 10.497 2.460 5.417 1.00 94.50 200 SER A CA 1
ATOM 1500 C C . SER A 1 200 ? 9.390 3.503 5.218 1.00 94.50 200 SER A C 1
ATOM 1502 O O . SER A 1 200 ? 9.685 4.694 5.092 1.00 94.50 200 SER A O 1
ATOM 1504 N N . ILE A 1 201 ? 8.118 3.081 5.202 1.00 95.75 201 ILE A N 1
ATOM 1505 C CA . ILE A 1 201 ? 6.957 3.996 5.173 1.00 95.75 201 ILE A CA 1
ATOM 1506 C C . ILE A 1 201 ? 6.767 4.767 6.497 1.00 95.75 201 ILE A C 1
ATOM 1508 O O . ILE A 1 201 ? 6.061 5.781 6.527 1.00 95.75 201 ILE A O 1
ATOM 1512 N N . ILE A 1 202 ? 7.425 4.320 7.572 1.00 97.56 202 ILE A N 1
ATOM 1513 C CA . ILE A 1 202 ? 7.450 4.943 8.905 1.00 97.56 202 ILE A CA 1
ATOM 1514 C C . ILE A 1 202 ? 8.869 5.076 9.475 1.00 97.56 202 ILE A C 1
ATOM 1516 O O . ILE A 1 202 ? 9.774 4.317 9.124 1.00 97.56 202 ILE A O 1
ATOM 1520 N N . PHE A 1 203 ? 9.049 6.004 10.407 1.00 96.88 203 PHE A N 1
ATOM 1521 C CA . PHE A 1 203 ? 10.194 6.043 11.311 1.00 96.88 203 PHE A CA 1
ATOM 1522 C C . PHE A 1 203 ? 10.070 4.972 12.415 1.00 96.88 203 PHE A C 1
ATOM 1524 O O . PHE A 1 203 ? 8.972 4.462 12.654 1.00 96.88 203 PHE A O 1
ATOM 1531 N N . PRO A 1 204 ? 11.157 4.649 13.147 1.00 96.69 204 PRO A N 1
ATOM 1532 C CA . PRO A 1 204 ? 11.129 3.647 14.223 1.00 96.69 204 PRO A CA 1
ATOM 1533 C C . PRO A 1 204 ? 10.128 3.930 15.353 1.00 96.69 204 PRO A C 1
ATOM 1535 O O . PRO A 1 204 ? 9.758 3.021 16.088 1.00 96.69 204 PRO A O 1
ATOM 1538 N N . ASN A 1 205 ? 9.681 5.179 15.496 1.00 95.69 205 ASN A N 1
ATOM 1539 C CA . ASN A 1 205 ? 8.666 5.587 16.467 1.00 95.69 205 ASN A CA 1
ATOM 1540 C C . ASN A 1 205 ? 7.219 5.462 15.941 1.00 95.69 205 ASN A C 1
ATOM 1542 O O . ASN A 1 205 ? 6.293 5.892 16.621 1.00 95.69 205 ASN A O 1
ATOM 1546 N N . GLY A 1 206 ? 7.011 4.931 14.731 1.00 96.88 206 GLY A N 1
ATOM 1547 C CA . GLY A 1 206 ? 5.692 4.789 14.109 1.00 96.88 206 GLY A CA 1
ATOM 1548 C C . GLY A 1 206 ? 5.190 6.026 13.361 1.00 96.88 206 GLY A C 1
ATOM 1549 O O . GLY A 1 206 ? 4.164 5.950 12.686 1.00 96.88 206 GLY A O 1
ATOM 1550 N N . GLN A 1 207 ? 5.898 7.156 13.415 1.00 97.00 207 GLN A N 1
ATOM 1551 C CA . GLN A 1 207 ? 5.516 8.342 12.647 1.00 97.00 207 GLN A CA 1
ATOM 1552 C C . GLN A 1 207 ? 5.761 8.135 11.149 1.00 97.00 207 GLN A C 1
ATOM 1554 O O . GLN A 1 207 ? 6.654 7.393 10.748 1.00 97.00 207 GLN A O 1
ATOM 1559 N N . ALA A 1 208 ? 4.978 8.812 10.311 1.00 96.75 208 ALA A N 1
ATOM 1560 C CA . ALA A 1 208 ? 5.130 8.775 8.860 1.00 96.75 208 ALA A CA 1
ATOM 1561 C C . ALA A 1 208 ? 6.545 9.196 8.422 1.00 96.75 208 ALA A C 1
ATOM 1563 O O . ALA A 1 208 ? 6.998 10.286 8.765 1.00 96.75 208 ALA A O 1
ATOM 1564 N N . ALA A 1 209 ? 7.217 8.371 7.612 1.00 95.31 209 ALA A N 1
ATOM 1565 C CA . ALA A 1 209 ? 8.520 8.725 7.037 1.00 95.31 209 ALA A CA 1
ATOM 1566 C C . ALA A 1 209 ? 8.397 9.617 5.791 1.00 95.31 209 ALA A C 1
ATOM 1568 O O . ALA A 1 209 ? 9.338 10.318 5.425 1.00 95.31 209 ALA A O 1
ATOM 1569 N N . CYS A 1 210 ? 7.245 9.585 5.114 1.00 92.00 210 CYS A N 1
ATOM 1570 C CA . CYS A 1 210 ? 6.975 10.415 3.944 1.00 92.00 210 CYS A CA 1
ATOM 1571 C C . CYS A 1 210 ? 5.482 10.739 3.777 1.00 92.00 210 CYS A C 1
ATOM 1573 O O . CYS A 1 210 ? 4.609 9.978 4.199 1.00 92.00 210 CYS A O 1
ATOM 1575 N N . GLY A 1 211 ? 5.191 11.868 3.125 1.00 91.75 211 GLY A N 1
ATOM 1576 C CA . GLY A 1 211 ? 3.834 12.366 2.855 1.00 91.75 211 GLY A CA 1
ATOM 1577 C C . GLY A 1 211 ? 3.275 11.991 1.477 1.00 91.75 211 GLY A C 1
ATOM 1578 O O . GLY A 1 211 ? 2.390 12.672 0.973 1.00 91.75 211 GLY A O 1
ATOM 1579 N N . CYS A 1 212 ? 3.810 10.961 0.820 1.00 94.38 212 CYS A N 1
ATOM 1580 C CA . CYS A 1 212 ? 3.345 10.533 -0.503 1.00 94.38 212 CYS A CA 1
ATOM 1581 C C . CYS A 1 212 ? 1.961 9.869 -0.400 1.00 94.38 212 CYS A C 1
ATOM 1583 O O . CYS A 1 212 ? 1.701 9.152 0.570 1.00 94.38 212 CYS A O 1
ATOM 1585 N N . ALA A 1 213 ? 1.106 10.021 -1.415 1.00 96.12 213 ALA A N 1
ATOM 1586 C CA . ALA A 1 213 ? -0.239 9.436 -1.430 1.00 96.12 213 ALA A CA 1
ATOM 1587 C C . ALA A 1 213 ? -0.227 7.906 -1.235 1.00 96.12 213 ALA A C 1
ATOM 1589 O O . ALA A 1 213 ? -0.964 7.382 -0.402 1.00 96.12 213 ALA A O 1
ATOM 1590 N N . HIS A 1 214 ? 0.689 7.190 -1.899 1.00 95.50 214 HIS A N 1
ATOM 1591 C CA . HIS A 1 214 ? 0.850 5.741 -1.715 1.00 95.50 214 HIS A CA 1
ATOM 1592 C C . HIS A 1 214 ? 1.241 5.366 -0.284 1.00 95.50 214 HIS A C 1
ATOM 1594 O O . HIS A 1 214 ? 0.801 4.342 0.230 1.00 95.50 214 HIS A O 1
ATOM 1600 N N . SER A 1 215 ? 2.047 6.200 0.378 1.00 96.00 215 SER A N 1
ATOM 1601 C CA . SER A 1 215 ? 2.478 5.960 1.757 1.00 96.00 215 SER A CA 1
ATOM 1602 C C . SER A 1 215 ? 1.336 6.185 2.746 1.00 96.00 215 SER A C 1
ATOM 1604 O O . SER A 1 215 ? 1.128 5.355 3.627 1.00 96.00 215 SER A O 1
ATOM 1606 N N . TYR A 1 216 ? 0.531 7.239 2.551 1.00 97.69 216 TYR A N 1
ATOM 1607 C CA . TYR A 1 216 ? -0.720 7.422 3.295 1.00 97.69 216 TYR A CA 1
ATOM 1608 C C . TYR A 1 216 ? -1.664 6.231 3.114 1.00 97.69 216 TYR A C 1
ATOM 1610 O O . TYR A 1 216 ? -2.200 5.733 4.099 1.00 97.69 216 TYR A O 1
ATOM 1618 N N . SER A 1 217 ? -1.826 5.743 1.882 1.00 98.00 217 SER A N 1
ATOM 1619 C CA . SER A 1 217 ? -2.662 4.577 1.590 1.00 98.00 217 SER A CA 1
ATOM 1620 C C . SER A 1 217 ? -2.163 3.314 2.301 1.00 98.00 217 SER A C 1
ATOM 1622 O O . SER A 1 217 ? -2.927 2.663 3.010 1.00 98.00 217 SER A O 1
ATOM 1624 N N . MET A 1 218 ? -0.867 2.994 2.194 1.00 97.75 218 MET A N 1
ATOM 1625 C CA . MET A 1 218 ? -0.288 1.804 2.832 1.00 97.75 218 MET A CA 1
ATOM 1626 C C . MET A 1 218 ? -0.345 1.871 4.362 1.00 97.75 218 MET A C 1
ATOM 1628 O O . MET A 1 218 ? -0.718 0.887 5.001 1.00 97.75 218 MET A O 1
ATOM 1632 N N . ARG A 1 219 ? -0.008 3.021 4.964 1.00 98.50 219 ARG A N 1
ATOM 1633 C CA . ARG A 1 219 ? -0.124 3.208 6.421 1.00 98.50 219 ARG A CA 1
ATOM 1634 C C . ARG A 1 219 ? -1.578 3.154 6.874 1.00 98.50 219 ARG A C 1
ATOM 1636 O O . ARG A 1 219 ? -1.872 2.519 7.882 1.00 98.50 219 ARG A O 1
ATOM 1643 N N . GLY A 1 220 ? -2.482 3.774 6.118 1.00 98.62 220 GLY A N 1
ATOM 1644 C CA . GLY A 1 220 ? -3.914 3.772 6.391 1.00 98.62 220 GLY A CA 1
ATOM 1645 C C . GLY A 1 220 ? -4.506 2.367 6.350 1.00 98.62 220 GLY A C 1
ATOM 1646 O O . GLY A 1 220 ? -5.208 1.975 7.279 1.00 98.62 220 GLY A O 1
ATOM 1647 N N . LEU A 1 221 ? -4.142 1.566 5.346 1.00 98.69 221 LEU A N 1
ATOM 1648 C CA . LEU A 1 221 ? -4.521 0.157 5.275 1.00 98.69 221 LEU A CA 1
ATOM 1649 C C . LEU A 1 221 ? -3.994 -0.634 6.478 1.00 98.69 221 LEU A C 1
ATOM 1651 O O . LEU A 1 221 ? -4.760 -1.354 7.113 1.00 98.69 221 LEU A O 1
ATOM 1655 N N . ALA A 1 222 ? -2.710 -0.491 6.821 1.00 98.69 222 ALA A N 1
ATOM 1656 C CA . ALA A 1 222 ? -2.129 -1.184 7.971 1.00 98.69 222 ALA A CA 1
ATOM 1657 C C . ALA A 1 222 ? -2.858 -0.826 9.276 1.00 98.69 222 ALA A C 1
ATOM 1659 O O . ALA A 1 222 ? -3.182 -1.709 10.072 1.00 98.69 222 ALA A O 1
ATOM 1660 N N . LYS A 1 223 ? -3.169 0.463 9.468 1.00 98.81 223 LYS A N 1
ATOM 1661 C CA . LYS A 1 223 ? -3.955 0.952 10.605 1.00 98.81 223 LYS A CA 1
ATOM 1662 C C . LYS A 1 223 ? -5.362 0.367 10.629 1.00 98.81 223 LYS A C 1
ATOM 1664 O O . LYS A 1 223 ? -5.779 -0.114 11.677 1.00 98.81 223 LYS A O 1
ATOM 1669 N N . TYR A 1 224 ? -6.063 0.348 9.496 1.00 98.75 224 TYR A N 1
ATOM 1670 C CA . TYR A 1 224 ? -7.398 -0.243 9.389 1.00 98.75 224 TYR A CA 1
ATOM 1671 C C . TYR A 1 224 ? -7.393 -1.732 9.752 1.00 98.75 224 TYR A C 1
ATOM 1673 O O . TYR A 1 224 ? -8.176 -2.166 10.596 1.00 98.75 224 TYR A O 1
ATOM 1681 N N . LEU A 1 225 ? -6.473 -2.507 9.171 1.00 98.75 225 LEU A N 1
ATOM 1682 C CA . LEU A 1 225 ? -6.373 -3.947 9.415 1.00 98.75 225 LEU A CA 1
ATOM 1683 C C . LEU A 1 225 ? -6.032 -4.259 10.874 1.00 98.75 225 LEU A C 1
ATOM 1685 O O . LEU A 1 225 ? -6.633 -5.153 11.461 1.00 98.75 225 LEU A O 1
ATOM 1689 N N . LEU A 1 226 ? -5.119 -3.507 11.488 1.00 98.69 226 LEU A N 1
ATOM 1690 C CA . LEU A 1 226 ? -4.796 -3.675 12.906 1.00 98.69 226 LEU A CA 1
ATOM 1691 C C . LEU A 1 226 ? -5.926 -3.212 13.821 1.00 98.69 226 LEU A C 1
ATOM 1693 O O . LEU A 1 226 ? -6.124 -3.786 14.890 1.00 98.69 226 LEU A O 1
ATOM 1697 N N . ASP A 1 227 ? -6.674 -2.181 13.440 1.00 98.69 227 ASP A N 1
ATOM 1698 C CA . ASP A 1 227 ? -7.763 -1.699 14.273 1.00 98.69 227 ASP A CA 1
ATOM 1699 C C . ASP A 1 227 ? -8.970 -2.643 14.251 1.00 98.69 227 ASP A C 1
ATOM 1701 O O . ASP A 1 227 ? -9.495 -2.997 15.312 1.00 98.69 227 ASP A O 1
ATOM 1705 N N . ARG A 1 228 ? -9.368 -3.078 13.051 1.00 98.44 228 ARG A N 1
ATOM 1706 C CA . ARG A 1 228 ? -10.621 -3.802 12.796 1.00 98.44 228 ARG A CA 1
ATOM 1707 C C . ARG A 1 228 ? -10.465 -5.311 12.692 1.00 98.44 228 ARG A C 1
ATOM 1709 O O . ARG A 1 228 ? -11.383 -6.023 13.077 1.00 98.44 228 ARG A O 1
ATOM 1716 N N . HIS A 1 229 ? -9.298 -5.791 12.270 1.00 98.25 229 HIS A N 1
ATOM 1717 C CA . HIS A 1 229 ? -9.078 -7.203 11.945 1.00 98.25 229 HIS A CA 1
ATOM 1718 C C . HIS A 1 229 ? -7.804 -7.785 12.570 1.00 98.25 229 HIS A C 1
ATOM 1720 O O . HIS A 1 229 ? -7.284 -8.797 12.099 1.00 98.25 229 HIS A O 1
ATOM 1726 N N . ALA A 1 230 ? -7.296 -7.202 13.664 1.00 97.31 230 ALA A N 1
ATOM 1727 C CA . ALA A 1 230 ? -6.099 -7.710 14.346 1.00 97.31 230 ALA A CA 1
ATOM 1728 C C . ALA A 1 230 ? -6.219 -9.169 14.823 1.00 97.31 230 ALA A C 1
ATOM 1730 O O . ALA A 1 230 ? -5.187 -9.816 15.004 1.00 97.31 230 ALA A O 1
ATOM 1731 N N . GLY A 1 231 ? -7.444 -9.664 15.041 1.00 97.19 231 GLY A N 1
ATOM 1732 C CA . GLY A 1 231 ? -7.724 -11.061 15.388 1.00 97.19 231 GLY A CA 1
ATOM 1733 C C . GLY A 1 231 ? -7.891 -11.999 14.186 1.00 97.19 231 GLY A C 1
ATOM 1734 O O . GLY A 1 231 ? -7.880 -13.211 14.368 1.00 97.19 231 GLY A O 1
ATOM 1735 N N . GLU A 1 232 ? -8.036 -11.461 12.972 1.00 97.56 232 GLU A N 1
ATOM 1736 C CA . GLU A 1 232 ? -8.230 -12.234 11.734 1.00 97.56 232 GLU A CA 1
ATOM 1737 C C . GLU A 1 232 ? -6.971 -12.266 10.862 1.00 97.56 232 GLU A C 1
ATOM 1739 O O . GLU A 1 232 ? -6.789 -13.206 10.088 1.00 97.56 232 GLU A O 1
ATOM 1744 N N . PHE A 1 233 ? -6.097 -11.263 11.007 1.00 97.81 233 PHE A N 1
ATOM 1745 C CA . PHE A 1 233 ? -4.819 -11.177 10.313 1.00 97.81 233 PHE A CA 1
ATOM 1746 C C . PHE A 1 233 ? -3.627 -11.297 11.269 1.00 97.81 233 PHE A C 1
ATOM 1748 O O . PHE A 1 233 ? -3.466 -10.529 12.228 1.00 97.81 233 PHE A O 1
ATOM 1755 N N . THR A 1 234 ? -2.715 -12.208 10.935 1.00 98.00 234 THR A N 1
ATOM 1756 C CA . THR A 1 234 ? -1.353 -12.208 11.479 1.00 98.00 234 THR A CA 1
ATOM 1757 C C . THR A 1 234 ? -0.536 -11.051 10.897 1.00 98.00 234 THR A C 1
ATOM 1759 O O . THR A 1 234 ? -0.895 -10.476 9.870 1.00 98.00 234 THR A O 1
ATOM 1762 N N . ASP A 1 235 ? 0.592 -10.713 11.529 1.00 98.25 235 ASP A N 1
ATOM 1763 C CA . ASP A 1 235 ? 1.500 -9.670 11.021 1.00 98.25 235 ASP A CA 1
ATOM 1764 C C . ASP A 1 235 ? 1.939 -9.932 9.576 1.00 98.25 235 ASP A C 1
ATOM 1766 O O . ASP A 1 235 ? 1.942 -9.014 8.758 1.00 98.25 235 ASP A O 1
ATOM 1770 N N . ASP A 1 236 ? 2.257 -11.189 9.259 1.00 97.25 236 ASP A N 1
ATOM 1771 C CA . ASP A 1 236 ? 2.698 -11.592 7.924 1.00 97.25 236 ASP A CA 1
ATOM 1772 C C . ASP A 1 236 ? 1.571 -11.451 6.900 1.00 97.25 236 ASP A C 1
ATOM 1774 O O . ASP A 1 236 ? 1.821 -11.007 5.785 1.00 97.25 236 ASP A O 1
ATOM 1778 N N . GLN A 1 237 ? 0.322 -11.747 7.274 1.00 97.81 237 GLN A N 1
ATOM 1779 C CA . GLN A 1 237 ? -0.816 -11.561 6.373 1.00 97.81 237 GLN A CA 1
ATOM 1780 C C . GLN A 1 237 ? -1.110 -10.073 6.128 1.00 97.81 237 GLN A C 1
ATOM 1782 O O . GLN A 1 237 ? -1.422 -9.700 5.001 1.00 97.81 237 GLN A O 1
ATOM 1787 N N . ILE A 1 238 ? -0.967 -9.199 7.134 1.00 98.31 238 ILE A N 1
ATOM 1788 C CA . ILE A 1 238 ? -1.071 -7.741 6.922 1.00 98.31 238 ILE A CA 1
ATOM 1789 C C . ILE A 1 238 ? 0.055 -7.265 6.001 1.00 98.31 238 ILE A C 1
ATOM 1791 O O . ILE A 1 238 ? -0.190 -6.497 5.071 1.00 98.31 238 ILE A O 1
ATOM 1795 N N . LEU A 1 239 ? 1.283 -7.738 6.227 1.00 97.69 239 LEU A N 1
ATOM 1796 C CA . LEU A 1 239 ? 2.427 -7.410 5.383 1.00 97.69 239 LEU A CA 1
ATOM 1797 C C . LEU A 1 239 ? 2.220 -7.884 3.937 1.00 97.69 239 LEU A C 1
ATOM 1799 O O . LEU A 1 239 ? 2.556 -7.166 2.996 1.00 97.69 239 LEU A O 1
ATOM 1803 N N . GLU A 1 240 ? 1.638 -9.068 3.755 1.00 97.19 240 GLU A N 1
ATOM 1804 C CA . GLU A 1 240 ? 1.272 -9.611 2.451 1.00 97.19 240 GLU A CA 1
ATOM 1805 C C . GLU A 1 240 ? 0.227 -8.731 1.750 1.00 97.19 240 GLU A C 1
ATOM 1807 O O . GLU A 1 240 ? 0.408 -8.390 0.582 1.00 97.19 240 GLU A O 1
ATOM 1812 N N . GLU A 1 241 ? -0.824 -8.301 2.457 1.00 98.12 241 GLU A N 1
ATOM 1813 C CA . GLU A 1 241 ? -1.837 -7.382 1.921 1.00 98.12 241 GLU A CA 1
ATOM 1814 C C . GLU A 1 241 ? -1.227 -6.034 1.520 1.00 98.12 241 GLU A C 1
ATOM 1816 O O . GLU A 1 241 ? -1.458 -5.554 0.410 1.00 98.12 241 GLU A O 1
ATOM 1821 N N . MET A 1 242 ? -0.373 -5.444 2.359 1.00 97.88 242 MET A N 1
ATOM 1822 C CA . MET A 1 242 ? 0.365 -4.229 1.994 1.00 97.88 242 MET A CA 1
ATOM 1823 C C . MET A 1 242 ? 1.246 -4.450 0.759 1.00 97.88 242 MET A C 1
ATOM 1825 O O . MET A 1 242 ? 1.338 -3.579 -0.109 1.00 97.88 242 MET A O 1
ATOM 1829 N N . GLY A 1 243 ? 1.869 -5.626 0.650 1.00 96.62 243 GLY A N 1
ATOM 1830 C CA . GLY A 1 243 ? 2.677 -5.997 -0.502 1.00 96.62 243 GLY A CA 1
ATOM 1831 C C . GLY A 1 243 ? 1.870 -6.106 -1.792 1.00 96.62 243 GLY A C 1
ATOM 1832 O O . GLY A 1 243 ? 2.310 -5.587 -2.819 1.00 96.62 243 GLY A O 1
ATOM 1833 N N . LYS A 1 244 ? 0.661 -6.677 -1.735 1.00 97.06 244 LYS A N 1
ATOM 1834 C CA . LYS A 1 244 ? -0.293 -6.703 -2.856 1.00 97.06 244 LYS A CA 1
ATOM 1835 C C . LYS A 1 244 ? -0.575 -5.290 -3.364 1.00 97.06 244 LYS A C 1
ATOM 1837 O O . LYS A 1 244 ? -0.339 -5.012 -4.538 1.00 97.06 244 LYS A O 1
ATOM 1842 N N . TRP A 1 245 ? -0.952 -4.356 -2.493 1.00 97.56 245 TRP A N 1
ATOM 1843 C CA . TRP A 1 245 ? -1.190 -2.964 -2.905 1.00 97.56 245 TRP A CA 1
ATOM 1844 C C . TRP A 1 245 ? 0.051 -2.286 -3.484 1.00 97.56 245 TRP A C 1
ATOM 1846 O O . TRP A 1 245 ? -0.033 -1.619 -4.514 1.00 97.56 245 TRP A O 1
ATOM 1856 N N . LYS A 1 246 ? 1.229 -2.508 -2.892 1.00 95.62 246 LYS A N 1
ATOM 1857 C CA . LYS A 1 246 ? 2.486 -1.964 -3.419 1.00 95.62 246 LYS A CA 1
ATOM 1858 C C . LYS A 1 246 ? 2.783 -2.455 -4.841 1.00 95.62 246 LYS A C 1
ATOM 1860 O O . LYS A 1 246 ? 3.257 -1.665 -5.658 1.00 95.62 246 LYS A O 1
ATOM 1865 N N . THR A 1 247 ? 2.481 -3.717 -5.163 1.00 94.75 247 THR A N 1
ATOM 1866 C CA . THR A 1 247 ? 2.639 -4.222 -6.540 1.00 94.75 247 THR A CA 1
ATOM 1867 C C . THR A 1 247 ? 1.721 -3.523 -7.537 1.00 94.75 247 THR A C 1
ATOM 1869 O O . THR A 1 247 ? 2.103 -3.399 -8.692 1.00 94.75 247 THR A O 1
ATOM 1872 N N . LEU A 1 248 ? 0.563 -3.013 -7.110 1.00 95.38 248 LEU A N 1
ATOM 1873 C CA . LEU A 1 248 ? -0.336 -2.239 -7.969 1.00 95.38 248 LEU A CA 1
ATOM 1874 C C . LEU A 1 248 ? 0.135 -0.790 -8.147 1.00 95.38 248 LEU A C 1
ATOM 1876 O O . LEU A 1 248 ? 0.002 -0.236 -9.234 1.00 95.38 248 LEU A O 1
ATOM 1880 N N . TYR A 1 249 ? 0.720 -0.188 -7.108 1.00 94.94 249 TYR A N 1
ATOM 1881 C CA . TYR A 1 249 ? 1.229 1.190 -7.156 1.00 94.94 249 TYR A CA 1
ATOM 1882 C C . TYR A 1 249 ? 2.498 1.339 -8.000 1.00 94.94 249 TYR A C 1
ATOM 1884 O O . TYR A 1 249 ? 2.670 2.355 -8.675 1.00 94.94 249 TYR A O 1
ATOM 1892 N N . PHE A 1 250 ? 3.378 0.333 -7.990 1.00 93.50 250 PHE A N 1
ATOM 1893 C CA . PHE A 1 250 ? 4.666 0.373 -8.697 1.00 93.50 250 PHE A CA 1
ATOM 1894 C C . PHE A 1 250 ? 4.863 -0.860 -9.588 1.00 93.50 250 PHE A C 1
ATOM 1896 O O . PHE A 1 250 ? 5.821 -1.622 -9.415 1.00 93.50 250 PHE A O 1
ATOM 1903 N N . PRO A 1 251 ? 3.963 -1.102 -10.548 1.00 90.88 251 PRO A N 1
ATOM 1904 C CA . PRO A 1 251 ? 3.841 -2.424 -11.129 1.00 90.88 251 PRO A CA 1
ATOM 1905 C C . PRO A 1 251 ? 5.011 -2.762 -12.064 1.00 90.88 251 PRO A C 1
ATOM 1907 O O . PRO A 1 251 ? 5.460 -3.906 -12.088 1.00 90.88 251 PRO A O 1
ATOM 1910 N N . GLY A 1 252 ? 5.609 -1.776 -12.745 1.00 88.62 252 GLY A N 1
ATOM 1911 C CA . GLY A 1 252 ? 6.830 -2.001 -13.529 1.00 88.62 252 GLY A CA 1
ATOM 1912 C C . GLY A 1 252 ? 8.049 -2.334 -12.665 1.00 88.62 252 GLY A C 1
ATOM 1913 O O . GLY A 1 252 ? 8.757 -3.299 -12.953 1.00 88.62 252 GLY A O 1
ATOM 1914 N N . ALA A 1 253 ? 8.264 -1.587 -11.579 1.00 90.06 253 ALA A N 1
ATOM 1915 C CA . ALA A 1 253 ? 9.390 -1.813 -10.676 1.00 90.06 253 ALA A CA 1
ATOM 1916 C C . ALA A 1 253 ? 9.282 -3.165 -9.949 1.00 90.06 253 ALA A C 1
ATOM 1918 O O . ALA A 1 253 ? 10.250 -3.926 -9.894 1.00 90.06 253 ALA A O 1
ATOM 1919 N N . LEU A 1 254 ? 8.088 -3.524 -9.458 1.00 92.31 254 LEU A N 1
ATOM 1920 C CA . LEU A 1 254 ? 7.886 -4.814 -8.792 1.00 92.31 254 LEU A CA 1
ATOM 1921 C C . LEU A 1 254 ? 7.921 -5.995 -9.765 1.00 92.31 254 LEU A C 1
ATOM 1923 O O . LEU A 1 254 ? 8.392 -7.062 -9.378 1.00 92.31 254 LEU A O 1
ATOM 1927 N N . SER A 1 255 ? 7.507 -5.818 -11.024 1.00 90.56 255 SER A N 1
ATOM 1928 C CA . SER A 1 255 ? 7.663 -6.859 -12.052 1.00 90.56 255 SER A CA 1
ATOM 1929 C C . SER A 1 255 ? 9.137 -7.177 -12.316 1.00 90.56 255 SER A C 1
ATOM 1931 O O . SER A 1 255 ? 9.516 -8.341 -12.428 1.00 90.56 255 SER A O 1
ATOM 1933 N N . GLN A 1 256 ? 10.002 -6.162 -12.358 1.00 89.12 256 GLN A N 1
ATOM 1934 C CA . GLN A 1 256 ? 11.447 -6.373 -12.501 1.00 89.12 256 GLN A CA 1
ATOM 1935 C C . GLN A 1 256 ? 12.033 -7.062 -11.272 1.00 89.12 256 GLN A C 1
ATOM 1937 O O . GLN A 1 256 ? 12.770 -8.043 -11.392 1.00 89.12 256 GLN A O 1
ATOM 1942 N N . LYS A 1 257 ? 11.657 -6.596 -10.076 1.00 92.06 257 LYS A N 1
ATOM 1943 C CA . LYS A 1 257 ? 12.069 -7.229 -8.824 1.00 92.06 257 LYS A CA 1
ATOM 1944 C C . LYS A 1 257 ? 11.667 -8.703 -8.787 1.00 92.06 257 LYS A C 1
ATOM 1946 O O . LYS A 1 257 ? 12.494 -9.541 -8.440 1.00 92.06 257 LYS A O 1
ATOM 1951 N N . ALA A 1 258 ? 10.453 -9.039 -9.225 1.00 93.12 258 ALA A N 1
ATOM 1952 C CA . ALA A 1 258 ? 9.975 -10.416 -9.341 1.00 93.12 258 ALA A CA 1
ATOM 1953 C C . ALA A 1 258 ? 10.883 -11.285 -10.223 1.00 93.12 258 ALA A C 1
ATOM 1955 O O . ALA A 1 258 ? 11.270 -12.384 -9.818 1.00 93.12 258 ALA A O 1
ATOM 1956 N N . GLN A 1 259 ? 11.276 -10.783 -11.398 1.00 91.38 259 GLN A N 1
ATOM 1957 C CA . GLN A 1 259 ? 12.174 -11.499 -12.310 1.00 91.38 259 GLN A CA 1
ATOM 1958 C C . GLN A 1 259 ? 13.542 -11.760 -11.670 1.00 91.38 259 GLN A C 1
ATOM 1960 O O . GLN A 1 259 ? 14.065 -12.872 -11.766 1.00 91.38 259 GLN A O 1
ATOM 1965 N N . VAL A 1 260 ? 14.101 -10.770 -10.969 1.00 92.00 260 VAL A N 1
ATOM 1966 C CA . VAL A 1 260 ? 15.397 -10.915 -10.294 1.00 92.00 260 VAL A CA 1
ATOM 1967 C C . VAL A 1 260 ? 15.319 -11.881 -9.111 1.00 92.00 260 VAL A C 1
ATOM 1969 O O . VAL A 1 260 ? 16.219 -12.707 -8.948 1.00 92.00 260 VAL A O 1
ATOM 1972 N N . LEU A 1 261 ? 14.251 -11.832 -8.307 1.00 93.06 261 LEU A N 1
ATOM 1973 C CA . LEU A 1 261 ? 14.030 -12.789 -7.216 1.00 93.06 261 LEU A CA 1
ATOM 1974 C C . LEU A 1 261 ? 13.972 -14.223 -7.755 1.00 93.06 261 LEU A C 1
ATOM 1976 O O . LEU A 1 261 ? 14.721 -15.085 -7.288 1.00 93.06 261 LEU A O 1
ATOM 1980 N N . LYS A 1 262 ? 13.170 -14.447 -8.803 1.00 91.81 262 LYS A N 1
ATOM 1981 C CA . LYS A 1 262 ? 13.045 -15.746 -9.476 1.00 91.81 262 LYS A CA 1
ATOM 1982 C C . LYS A 1 262 ? 14.386 -16.229 -10.032 1.00 91.81 262 LYS A C 1
ATOM 1984 O O . LYS A 1 262 ? 14.762 -17.375 -9.803 1.00 91.81 262 LYS A O 1
ATOM 1989 N N . GLY A 1 263 ? 15.143 -15.352 -10.696 1.00 91.62 263 GLY A N 1
ATOM 1990 C CA . GLY A 1 263 ? 16.470 -15.669 -11.236 1.00 91.62 263 GLY A CA 1
ATOM 1991 C C . GLY A 1 263 ? 17.506 -16.043 -10.169 1.00 91.62 263 GLY A C 1
ATOM 1992 O O . GLY A 1 263 ? 18.444 -16.782 -10.456 1.00 91.62 263 GLY A O 1
ATOM 1993 N N . LYS A 1 264 ? 17.320 -15.582 -8.928 1.00 94.00 264 LYS A N 1
ATOM 1994 C CA . LYS A 1 264 ? 18.175 -15.909 -7.777 1.00 94.00 264 LYS A CA 1
ATOM 1995 C C . LYS A 1 264 ? 17.656 -17.078 -6.933 1.00 94.00 264 LYS A C 1
ATOM 1997 O O . LYS A 1 264 ? 18.229 -17.353 -5.882 1.00 94.00 264 LYS A O 1
ATOM 2002 N N . GLY A 1 265 ? 16.585 -17.751 -7.361 1.00 94.25 265 GLY A N 1
ATOM 2003 C CA . GLY A 1 265 ? 15.969 -18.845 -6.605 1.00 94.25 265 GLY A CA 1
ATOM 2004 C C . GLY A 1 265 ? 15.335 -18.397 -5.285 1.00 94.25 265 GLY A C 1
ATOM 2005 O O . GLY A 1 265 ? 15.184 -19.205 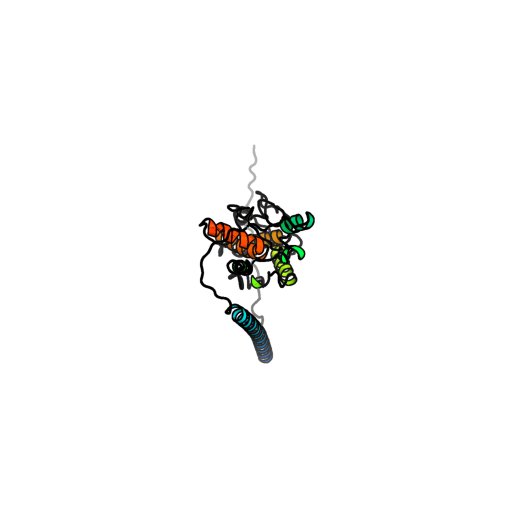-4.373 1.00 94.25 265 GLY A O 1
ATOM 2006 N N . ILE A 1 266 ? 14.995 -17.111 -5.160 1.00 93.75 266 ILE A N 1
ATOM 2007 C CA . ILE A 1 266 ? 14.260 -16.588 -4.009 1.00 93.75 266 ILE A CA 1
ATOM 2008 C C . ILE A 1 266 ? 12.773 -16.810 -4.269 1.00 93.75 266 ILE A C 1
ATOM 2010 O O . ILE A 1 266 ? 12.273 -16.508 -5.353 1.00 93.75 266 ILE A O 1
ATOM 2014 N N . GLU A 1 267 ? 12.071 -17.333 -3.266 1.00 93.69 267 GLU A N 1
ATOM 2015 C CA . GLU A 1 267 ? 10.633 -17.570 -3.336 1.00 93.69 267 GLU A CA 1
ATOM 2016 C C . GLU A 1 267 ? 9.875 -16.289 -3.709 1.00 93.69 267 GLU A C 1
ATOM 2018 O O . GLU A 1 267 ? 10.051 -15.232 -3.092 1.00 93.69 267 GLU A O 1
ATOM 2023 N N . LEU A 1 268 ? 9.016 -16.396 -4.722 1.00 93.06 268 LEU A N 1
ATOM 2024 C CA . LEU A 1 268 ? 8.191 -15.293 -5.181 1.00 93.06 268 LEU A CA 1
ATOM 2025 C C . LEU A 1 268 ? 6.893 -15.241 -4.371 1.00 93.06 268 LEU A C 1
ATOM 2027 O O . LEU A 1 268 ? 5.973 -16.017 -4.608 1.00 93.06 268 LEU A O 1
ATOM 2031 N N . ASN A 1 269 ? 6.821 -14.301 -3.435 1.00 94.62 269 ASN A N 1
ATOM 2032 C CA . ASN A 1 269 ? 5.602 -13.957 -2.710 1.00 94.62 269 ASN A CA 1
ATOM 2033 C C . ASN A 1 269 ? 5.548 -12.440 -2.452 1.00 94.62 269 ASN A C 1
ATOM 2035 O O . ASN A 1 269 ? 6.551 -11.732 -2.599 1.00 94.62 269 ASN A O 1
ATOM 2039 N N . TYR A 1 270 ? 4.373 -11.928 -2.077 1.00 95.38 270 TYR A N 1
ATOM 2040 C CA . TYR A 1 270 ? 4.154 -10.488 -1.889 1.00 95.38 270 TYR A CA 1
ATOM 2041 C C . TYR A 1 270 ? 5.007 -9.882 -0.776 1.00 95.38 270 TYR A C 1
ATOM 2043 O O . TYR A 1 270 ? 5.432 -8.734 -0.896 1.00 95.38 270 TYR A O 1
ATOM 2051 N N . ILE A 1 271 ? 5.320 -10.659 0.264 1.00 94.94 271 ILE A N 1
ATOM 2052 C CA . ILE A 1 271 ? 6.210 -10.226 1.341 1.00 94.94 271 ILE A CA 1
ATOM 2053 C C . ILE A 1 271 ? 7.610 -9.974 0.775 1.00 94.94 271 ILE A C 1
ATOM 2055 O O . ILE A 1 271 ? 8.129 -8.872 0.907 1.00 94.94 271 ILE A O 1
ATOM 2059 N N . ASN A 1 272 ? 8.208 -10.938 0.071 1.00 94.56 272 ASN A N 1
ATOM 2060 C CA . ASN A 1 272 ? 9.547 -10.797 -0.509 1.00 94.56 272 ASN A CA 1
ATOM 2061 C C . ASN A 1 272 ? 9.610 -9.689 -1.571 1.00 94.56 272 ASN A C 1
ATOM 2063 O O . ASN A 1 272 ? 10.600 -8.956 -1.645 1.00 94.56 272 ASN A O 1
ATOM 2067 N N . LEU A 1 273 ? 8.548 -9.528 -2.364 1.00 92.75 273 LEU A N 1
ATOM 2068 C CA . LEU A 1 273 ? 8.436 -8.444 -3.339 1.00 92.75 273 LEU A CA 1
ATOM 2069 C C . LEU A 1 273 ? 8.415 -7.072 -2.664 1.00 92.75 273 LEU A C 1
ATOM 2071 O O . LEU A 1 273 ? 9.147 -6.168 -3.063 1.00 92.75 273 LEU A O 1
ATOM 2075 N N . ALA A 1 274 ? 7.612 -6.905 -1.620 1.00 91.75 274 ALA A N 1
ATOM 2076 C CA . ALA A 1 274 ? 7.417 -5.609 -0.988 1.00 91.75 274 ALA A CA 1
ATOM 2077 C C . ALA A 1 274 ? 8.467 -5.269 0.080 1.00 91.75 274 ALA A C 1
ATOM 2079 O O . ALA A 1 274 ? 8.648 -4.087 0.389 1.00 91.75 274 ALA A O 1
ATOM 2080 N N . SER A 1 275 ? 9.164 -6.287 0.596 1.00 89.50 275 SER A N 1
ATOM 2081 C CA . SER A 1 275 ? 10.076 -6.197 1.733 1.00 89.50 275 SER A CA 1
ATOM 2082 C C . SER A 1 275 ? 11.353 -5.407 1.445 1.00 89.50 275 SER A C 1
ATOM 2084 O O . SER A 1 275 ? 11.976 -5.511 0.378 1.00 89.50 275 SER A O 1
ATOM 2086 N N . ASN A 1 276 ? 11.801 -4.725 2.498 1.00 90.19 276 ASN A N 1
ATOM 2087 C CA . ASN A 1 276 ? 13.111 -4.105 2.641 1.00 90.19 276 ASN A CA 1
ATOM 2088 C C . ASN A 1 276 ? 14.285 -5.073 2.492 1.00 90.19 276 ASN A C 1
ATOM 2090 O O . ASN A 1 276 ? 15.351 -4.670 2.029 1.00 90.19 276 ASN A O 1
ATOM 2094 N N . LYS A 1 277 ? 14.095 -6.357 2.814 1.00 92.94 277 LYS A N 1
ATOM 2095 C CA . LYS A 1 277 ? 15.153 -7.377 2.748 1.00 92.94 277 LYS A CA 1
ATOM 2096 C C . LYS A 1 277 ? 15.804 -7.473 1.366 1.00 92.94 277 LYS A C 1
ATOM 2098 O O . LYS A 1 277 ? 17.001 -7.727 1.266 1.00 92.94 277 LYS A O 1
ATOM 2103 N N . TYR A 1 278 ? 15.019 -7.271 0.309 1.00 93.31 278 TYR A N 1
ATOM 2104 C CA . TYR A 1 278 ? 15.470 -7.355 -1.082 1.00 93.31 278 TYR A CA 1
ATOM 2105 C C . TYR A 1 278 ? 15.420 -6.003 -1.792 1.00 93.31 278 TYR A C 1
ATOM 2107 O O . TYR A 1 278 ? 15.317 -5.942 -3.014 1.00 93.31 278 TYR A O 1
ATOM 2115 N N . ARG A 1 279 ? 15.444 -4.903 -1.040 1.00 91.56 279 ARG A N 1
ATOM 2116 C CA . ARG A 1 279 ? 15.418 -3.552 -1.596 1.00 91.56 279 ARG A CA 1
ATOM 2117 C C . ARG A 1 279 ? 16.574 -3.338 -2.575 1.00 91.56 279 ARG A C 1
ATOM 2119 O O . ARG A 1 279 ? 17.736 -3.533 -2.222 1.00 91.56 279 ARG A O 1
ATOM 2126 N N . GLY A 1 280 ? 16.258 -2.869 -3.781 1.00 89.94 280 GLY A N 1
ATOM 2127 C CA . GLY A 1 280 ? 17.257 -2.552 -4.795 1.00 89.94 280 GLY A CA 1
ATOM 2128 C C . GLY A 1 280 ? 17.980 -3.775 -5.355 1.00 89.94 280 GLY A C 1
ATOM 2129 O O . GLY A 1 280 ? 19.028 -3.612 -5.976 1.00 89.94 280 GLY A O 1
ATOM 2130 N N . ILE A 1 281 ? 17.449 -4.986 -5.152 1.00 92.38 281 ILE A N 1
ATOM 2131 C CA . ILE A 1 281 ? 17.987 -6.198 -5.781 1.00 92.38 281 ILE A CA 1
ATOM 2132 C C . ILE A 1 281 ? 17.894 -6.117 -7.311 1.00 92.38 281 ILE A C 1
ATOM 2134 O O . ILE A 1 281 ? 18.700 -6.717 -8.013 1.00 92.38 281 ILE A O 1
ATOM 2138 N N . GLU A 1 282 ? 16.935 -5.336 -7.797 1.00 87.62 282 GLU A N 1
ATOM 2139 C CA . GLU A 1 282 ? 16.668 -4.991 -9.184 1.00 87.62 282 GLU A CA 1
ATOM 2140 C C . GLU A 1 282 ? 17.547 -3.857 -9.732 1.00 87.62 282 GLU A C 1
ATOM 2142 O O . GLU A 1 282 ? 17.454 -3.543 -10.914 1.00 87.62 282 GLU A O 1
ATOM 2147 N N . LYS A 1 283 ? 18.419 -3.231 -8.926 1.00 85.06 283 LYS A N 1
ATOM 2148 C CA . LYS A 1 283 ? 19.313 -2.175 -9.428 1.00 85.06 283 LYS A CA 1
ATOM 2149 C C . LYS A 1 283 ? 20.222 -2.727 -10.528 1.00 85.06 283 LYS A C 1
ATOM 2151 O O . LYS A 1 283 ? 20.932 -3.708 -10.321 1.00 85.06 283 LYS A O 1
ATOM 2156 N N . GLY A 1 284 ? 20.212 -2.062 -11.681 1.00 74.19 284 GLY A N 1
ATOM 2157 C CA . GLY A 1 284 ? 20.922 -2.507 -12.883 1.00 74.19 284 GLY A CA 1
ATOM 2158 C C . GLY A 1 284 ? 20.114 -3.459 -13.771 1.00 74.19 284 GLY A C 1
ATOM 2159 O O . GLY A 1 284 ? 20.593 -3.822 -14.843 1.00 74.19 284 GLY A O 1
ATOM 2160 N N . ALA A 1 285 ? 18.897 -3.842 -13.369 1.00 72.56 285 ALA A N 1
ATOM 2161 C CA . ALA A 1 285 ? 17.935 -4.446 -14.276 1.00 72.56 285 ALA A CA 1
ATOM 2162 C C . ALA A 1 285 ? 17.320 -3.363 -15.174 1.00 72.56 285 ALA A C 1
ATOM 2164 O O . ALA A 1 285 ? 17.051 -2.240 -14.753 1.00 72.56 285 ALA A O 1
ATOM 2165 N N . VAL A 1 286 ? 17.123 -3.722 -16.437 1.00 57.09 286 VAL A N 1
ATOM 2166 C CA . VAL A 1 286 ? 16.487 -2.884 -17.449 1.00 57.09 286 VAL A CA 1
ATOM 2167 C C . VAL A 1 286 ? 14.987 -2.907 -17.181 1.00 57.09 286 VAL A C 1
ATOM 2169 O O . VAL A 1 286 ? 14.347 -3.938 -17.388 1.00 57.09 286 VAL A O 1
ATOM 2172 N N . GLY A 1 287 ? 14.394 -1.789 -16.776 1.00 57.97 287 GLY A N 1
ATOM 2173 C CA . GLY A 1 287 ? 12.958 -1.677 -16.950 1.00 57.97 287 GLY A CA 1
ATOM 2174 C C . GLY A 1 287 ? 12.328 -0.353 -16.556 1.00 57.97 287 GLY A C 1
ATOM 2175 O O . GLY A 1 287 ? 12.679 0.296 -15.574 1.00 57.97 287 GLY A O 1
ATOM 2176 N N . GLY A 1 288 ? 11.329 -0.008 -17.359 1.00 55.62 288 GLY A N 1
ATOM 2177 C CA . GLY A 1 288 ? 10.468 1.142 -17.196 1.00 55.62 288 GLY A CA 1
ATOM 2178 C C . GLY A 1 288 ? 9.087 0.749 -16.713 1.00 55.62 288 GLY A C 1
ATOM 2179 O O . GLY A 1 288 ? 8.507 -0.236 -17.168 1.00 55.62 288 GLY A O 1
ATOM 2180 N N . GLY A 1 289 ? 8.548 1.548 -15.805 1.00 62.28 289 GLY A N 1
ATOM 2181 C CA . GLY A 1 289 ? 7.130 1.554 -15.500 1.00 62.28 289 GLY A CA 1
ATOM 2182 C C . GLY A 1 289 ? 6.788 2.778 -14.679 1.00 62.28 289 GLY A C 1
ATOM 2183 O O . GLY A 1 289 ? 7.446 3.062 -13.681 1.00 62.28 289 GLY A O 1
ATOM 2184 N N . ALA A 1 290 ? 5.761 3.499 -15.116 1.00 74.06 290 ALA A N 1
ATOM 2185 C CA . ALA A 1 290 ? 5.236 4.632 -14.378 1.00 74.06 290 ALA A CA 1
ATOM 2186 C C . ALA A 1 290 ? 4.537 4.165 -13.089 1.00 74.06 290 ALA A C 1
ATOM 2188 O O . ALA A 1 290 ? 3.992 3.059 -13.023 1.00 74.06 290 ALA A O 1
ATOM 2189 N N . MET A 1 291 ? 4.556 5.027 -12.071 1.00 83.06 291 MET A N 1
ATOM 2190 C CA . MET A 1 291 ? 3.728 4.869 -10.874 1.00 83.06 291 MET A CA 1
ATOM 2191 C C . MET A 1 291 ? 2.243 4.967 -11.247 1.00 83.06 291 MET A C 1
ATOM 2193 O O . MET A 1 291 ? 1.882 5.715 -12.156 1.00 83.06 291 MET A O 1
ATOM 2197 N N . VAL A 1 292 ? 1.389 4.227 -10.539 1.00 82.81 292 VAL A N 1
ATOM 2198 C CA . VAL A 1 292 ? -0.068 4.266 -10.730 1.00 82.81 292 VAL A CA 1
ATOM 2199 C C . VAL A 1 292 ? -0.706 5.131 -9.646 1.00 82.81 292 VAL A C 1
ATOM 2201 O O . VAL A 1 292 ? -0.580 4.834 -8.455 1.00 82.81 292 VAL A O 1
ATOM 2204 N N . GLY A 1 293 ? -1.396 6.190 -10.075 1.00 83.12 293 GLY A N 1
ATOM 2205 C CA . GLY A 1 293 ? -2.053 7.166 -9.202 1.00 83.12 293 GLY A CA 1
ATOM 2206 C C . GLY A 1 293 ? -1.097 7.950 -8.291 1.00 83.12 293 GLY A C 1
ATOM 2207 O O . GLY A 1 293 ? 0.128 7.824 -8.372 1.00 83.12 293 GLY A O 1
ATOM 2208 N N . GLY A 1 294 ? -1.672 8.739 -7.386 1.00 64.19 294 GLY A N 1
ATOM 2209 C CA . GLY A 1 294 ? -0.976 9.541 -6.381 1.00 64.19 294 GLY A CA 1
ATOM 2210 C C . GLY A 1 294 ? -0.693 10.991 -6.781 1.00 64.19 294 GLY A C 1
ATOM 2211 O O . GLY A 1 294 ? 0.272 11.560 -6.263 1.00 64.19 294 GLY A O 1
ATOM 2212 N N . CYS A 1 295 ? -1.500 11.559 -7.683 1.00 51.09 295 CYS A N 1
ATOM 2213 C CA . CYS A 1 295 ? -1.454 12.968 -8.088 1.00 51.09 295 CYS A CA 1
ATOM 2214 C C . CYS A 1 295 ? -2.194 13.899 -7.113 1.00 51.09 295 CYS A C 1
ATOM 2216 O O . CYS A 1 295 ? -3.220 13.479 -6.531 1.00 51.09 295 CYS A O 1
#

Nearest PDB structures (foldseek):
  4ydo-assembly1_B  TM=1.808E-01  e=5.031E+00  Candida albicans SC5314
  4yde-assembly1_B  TM=1.846E-01  e=7.700E+00  Candida albicans SC5314